Protein AF-A0A5M3YZW6-F1 (afdb_monomer)

Secondary structure (DSSP, 8-state):
--------------------PPPPPPHHHHHHHHHHHHHHHHHGGG-HHHHHHHHHHHEEEEEEEE-HHHHHHHHTT---S---SBSSHHHHHHHHTTSPP---EEEEEEE-SSEEEEEEEE--SSS-EEEEEEEEEEEPPTT-SSSEEEEEEEEEE-HHHHHHHTTS---TT--STT--

Structure (mmCIF, N/CA/C/O backbone):
data_AF-A0A5M3YZW6-F1
#
_entry.id   AF-A0A5M3YZW6-F1
#
loop_
_atom_site.group_PDB
_atom_site.id
_atom_site.type_symbol
_atom_site.label_atom_id
_atom_site.label_alt_id
_atom_site.label_comp_id
_atom_site.label_asym_id
_atom_site.label_entity_id
_atom_site.label_seq_id
_atom_site.pdbx_PDB_ins_code
_atom_site.Cartn_x
_atom_site.Cartn_y
_atom_site.Cartn_z
_atom_site.occupancy
_atom_site.B_iso_or_equiv
_atom_site.auth_seq_id
_atom_site.auth_comp_id
_atom_site.auth_asym_id
_atom_site.auth_atom_id
_atom_site.pdbx_PDB_model_num
ATOM 1 N N . MET A 1 1 ? -21.087 -4.045 79.710 1.00 38.50 1 MET A N 1
ATOM 2 C CA . MET A 1 1 ? -21.358 -5.186 78.803 1.00 38.50 1 MET A CA 1
ATOM 3 C C . MET A 1 1 ? -22.748 -4.923 78.233 1.00 38.50 1 MET A C 1
ATOM 5 O O . MET A 1 1 ? -23.651 -4.814 79.039 1.00 38.50 1 MET A O 1
ATOM 9 N N . HIS A 1 2 ? -23.022 -4.625 76.965 1.00 35.19 2 HIS A N 1
ATOM 10 C CA . HIS A 1 2 ? -22.389 -4.923 75.683 1.00 35.19 2 HIS A CA 1
ATOM 11 C C . HIS A 1 2 ? -22.663 -3.772 74.690 1.00 35.19 2 HIS A C 1
ATOM 13 O O . HIS A 1 2 ? -23.746 -3.194 74.711 1.00 35.19 2 HIS A O 1
ATOM 19 N N . PHE A 1 3 ? -21.697 -3.467 73.819 1.00 36.50 3 PHE A N 1
ATOM 20 C CA . PHE A 1 3 ? -21.902 -2.675 72.602 1.00 36.50 3 PHE A CA 1
ATOM 21 C C . PHE A 1 3 ? -22.370 -3.622 71.485 1.00 36.50 3 PHE A C 1
ATOM 23 O O . PHE A 1 3 ? -21.682 -4.605 71.211 1.00 36.50 3 PHE A O 1
ATOM 30 N N . SER A 1 4 ? -23.510 -3.341 70.846 1.00 42.09 4 SER A N 1
ATOM 31 C CA . SER A 1 4 ? -23.943 -4.039 69.626 1.00 42.09 4 SER A CA 1
ATOM 32 C C . SER A 1 4 ? -23.438 -3.287 68.397 1.00 42.09 4 SER A C 1
ATOM 34 O O . SER A 1 4 ? -23.884 -2.178 68.110 1.00 42.09 4 SER A O 1
ATOM 36 N N . SER A 1 5 ? -22.493 -3.906 67.690 1.00 45.88 5 SER A N 1
ATOM 37 C CA . SER A 1 5 ? -21.944 -3.441 66.416 1.00 45.88 5 SER A CA 1
ATOM 38 C C . SER A 1 5 ? -22.965 -3.549 65.283 1.00 45.88 5 SER A C 1
ATOM 40 O O . SER A 1 5 ? -23.474 -4.630 64.995 1.00 45.88 5 SER A O 1
ATOM 42 N N . LEU A 1 6 ? -23.198 -2.433 64.592 1.00 44.62 6 LEU A N 1
ATOM 43 C CA . LEU A 1 6 ? -23.777 -2.391 63.250 1.00 44.62 6 LEU A CA 1
ATOM 44 C C . LEU A 1 6 ? -22.678 -2.741 62.237 1.00 44.62 6 LEU A C 1
ATOM 46 O O . LEU A 1 6 ? -21.675 -2.036 62.146 1.00 44.62 6 LEU A O 1
ATOM 50 N N . ILE A 1 7 ? -22.855 -3.827 61.483 1.00 46.06 7 ILE A N 1
ATOM 51 C CA . ILE A 1 7 ? -22.014 -4.150 60.325 1.00 46.06 7 ILE A CA 1
ATOM 52 C C . ILE A 1 7 ? -22.692 -3.557 59.089 1.00 46.06 7 ILE A C 1
ATOM 54 O O . ILE A 1 7 ? -23.677 -4.097 58.590 1.00 46.06 7 ILE A O 1
ATOM 58 N N . THR A 1 8 ? -22.159 -2.443 58.594 1.00 50.38 8 THR A N 1
ATOM 59 C CA . THR A 1 8 ? -22.517 -1.888 57.285 1.00 50.38 8 THR A CA 1
ATOM 60 C C . THR A 1 8 ? -21.658 -2.575 56.228 1.00 50.38 8 THR A C 1
ATOM 62 O O . THR A 1 8 ? -20.458 -2.323 56.137 1.00 50.38 8 THR A O 1
ATOM 65 N N . VAL A 1 9 ? -22.254 -3.460 55.429 1.00 48.03 9 VAL A N 1
ATOM 66 C CA . VAL A 1 9 ? -21.592 -4.030 54.249 1.00 48.03 9 VAL A CA 1
ATOM 67 C C . VAL A 1 9 ? -21.660 -2.994 53.129 1.00 48.03 9 VAL A C 1
ATOM 69 O O . VAL A 1 9 ? -22.700 -2.806 52.503 1.00 48.03 9 VAL A O 1
ATOM 72 N N . LEU A 1 10 ? -20.551 -2.293 52.897 1.00 47.47 10 LEU A N 1
ATOM 73 C CA . LEU A 1 10 ? -20.379 -1.425 51.738 1.00 47.47 10 LEU A CA 1
ATOM 74 C C . LEU A 1 10 ? -19.974 -2.304 50.543 1.00 47.47 10 LEU A C 1
ATOM 76 O O . LEU A 1 10 ? -18.826 -2.733 50.438 1.00 47.47 10 LEU A O 1
ATOM 80 N N . ALA A 1 11 ? -20.924 -2.614 49.662 1.00 55.75 11 ALA A N 1
ATOM 81 C CA . ALA A 1 11 ? -20.627 -3.279 48.398 1.00 55.75 11 ALA A CA 1
ATOM 82 C C . ALA A 1 11 ? -19.910 -2.286 47.467 1.00 55.75 11 ALA A C 1
ATOM 84 O O . ALA A 1 11 ? -20.523 -1.369 46.923 1.00 55.75 11 ALA A O 1
ATOM 85 N N . LEU A 1 12 ? -18.597 -2.455 47.304 1.00 54.88 12 LEU A N 1
ATOM 86 C CA . LEU A 1 12 ? -17.816 -1.755 46.288 1.00 54.88 12 LEU A CA 1
ATOM 87 C C . LEU A 1 12 ? -18.231 -2.282 44.908 1.00 54.88 12 LEU A C 1
ATOM 89 O O . LEU A 1 12 ? -17.819 -3.365 44.498 1.00 54.88 12 LEU A O 1
ATOM 93 N N . ALA A 1 13 ? -19.053 -1.516 44.191 1.00 58.56 13 ALA A N 1
ATOM 94 C CA . ALA A 1 13 ? -19.238 -1.701 42.760 1.00 58.56 13 ALA A CA 1
ATOM 95 C C . ALA A 1 13 ? -17.924 -1.320 42.064 1.00 58.56 13 ALA A C 1
ATOM 97 O O . ALA A 1 13 ? -17.624 -0.141 41.876 1.00 58.56 13 ALA A O 1
ATOM 98 N N . LEU A 1 14 ? -17.106 -2.318 41.732 1.00 55.19 14 LEU A N 1
ATOM 99 C CA . LEU A 1 14 ? -15.952 -2.110 40.867 1.00 55.19 14 LEU A CA 1
ATOM 100 C C . LEU A 1 14 ? -16.476 -1.779 39.464 1.00 55.19 14 LEU A C 1
ATOM 102 O O . LEU A 1 14 ? -17.251 -2.571 38.919 1.00 55.19 14 LEU A O 1
ATOM 106 N N . PRO A 1 15 ? -16.083 -0.647 38.858 1.00 54.31 15 PRO A N 1
ATOM 107 C CA . PRO A 1 15 ? -16.398 -0.400 37.468 1.00 54.31 15 PRO A CA 1
ATOM 108 C C . PRO A 1 15 ? -15.589 -1.410 36.654 1.00 54.31 15 PRO A C 1
ATOM 110 O O . PRO A 1 15 ? -14.369 -1.312 36.535 1.00 54.31 15 PRO A O 1
ATOM 113 N N . THR A 1 16 ? -16.262 -2.425 36.122 1.00 51.56 16 THR A N 1
ATOM 114 C CA . THR A 1 16 ? -15.685 -3.309 35.118 1.00 51.56 16 THR A CA 1
ATOM 115 C C . THR A 1 16 ? -15.515 -2.484 33.851 1.00 51.56 16 THR A C 1
ATOM 117 O O . THR A 1 16 ? -16.389 -2.413 32.994 1.00 51.56 16 THR A O 1
ATOM 120 N N . TRP A 1 17 ? -14.362 -1.827 33.733 1.00 51.84 17 TRP A N 1
ATOM 121 C CA . TRP A 1 17 ? -13.844 -1.354 32.457 1.00 51.84 17 TRP A CA 1
ATOM 122 C C . TRP A 1 17 ? -13.444 -2.605 31.680 1.00 51.84 17 TRP A C 1
ATOM 124 O O . TRP A 1 17 ? -12.270 -2.939 31.548 1.00 51.84 17 TRP A O 1
ATOM 134 N N . ALA A 1 18 ? -14.441 -3.361 31.223 1.00 51.28 18 ALA A N 1
ATOM 135 C CA . ALA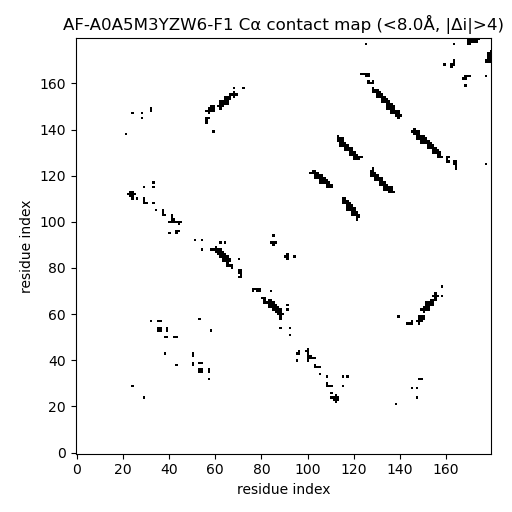 A 1 18 ? -14.241 -4.276 30.127 1.00 51.28 18 ALA A CA 1
ATOM 136 C C . ALA A 1 18 ? -13.869 -3.376 28.950 1.00 51.28 18 ALA A C 1
ATOM 138 O O . ALA A 1 18 ? -14.740 -2.765 28.336 1.00 51.28 18 ALA A O 1
ATOM 139 N N . ALA A 1 19 ? -12.566 -3.209 28.709 1.00 52.34 19 ALA A N 1
ATOM 140 C CA . ALA A 1 19 ? -12.070 -2.659 27.464 1.00 52.34 19 ALA A CA 1
ATOM 141 C C . ALA A 1 19 ? -12.705 -3.512 26.368 1.00 52.34 19 ALA A C 1
ATOM 143 O O . ALA A 1 19 ? -12.340 -4.674 26.179 1.00 52.34 19 ALA A O 1
ATOM 144 N N . GLN A 1 20 ? -13.762 -2.985 25.757 1.00 52.97 20 GLN A N 1
ATOM 145 C CA . GLN A 1 20 ? -14.533 -3.697 24.763 1.00 52.97 20 GLN A CA 1
ATOM 146 C C . GLN A 1 20 ? -13.597 -3.820 23.570 1.00 52.97 20 GLN A C 1
ATOM 148 O O . GLN A 1 20 ? -13.379 -2.851 22.846 1.00 52.97 20 GLN A O 1
ATOM 153 N N . LYS A 1 21 ? -12.937 -4.980 23.456 1.00 57.94 21 LYS A N 1
ATOM 154 C CA . LYS A 1 21 ? -12.056 -5.283 22.332 1.00 57.94 21 LYS A CA 1
ATOM 155 C C . LYS A 1 21 ? -12.872 -4.976 21.083 1.00 57.94 21 LYS A C 1
ATOM 157 O O . LYS A 1 21 ? -14.005 -5.457 20.980 1.00 57.94 21 LYS A O 1
ATOM 162 N N . ALA A 1 22 ? -12.359 -4.099 20.223 1.00 68.00 22 ALA A N 1
ATOM 163 C CA . ALA A 1 22 ? -13.105 -3.697 19.044 1.00 68.00 22 ALA A CA 1
ATOM 164 C C . ALA A 1 22 ? -13.556 -4.953 18.282 1.00 68.00 22 ALA A C 1
ATOM 166 O O . ALA A 1 22 ? -12.811 -5.943 18.251 1.00 68.00 22 ALA A O 1
ATOM 167 N N . PRO A 1 23 ? -14.787 -4.960 17.745 1.00 82.38 23 PRO A N 1
ATOM 168 C CA . PRO A 1 23 ? -15.262 -6.091 16.964 1.00 82.38 23 PRO A CA 1
ATOM 169 C C . PRO A 1 23 ? -14.307 -6.323 15.792 1.00 82.38 23 PRO A C 1
ATOM 171 O O . PRO A 1 23 ? -13.822 -5.359 15.221 1.00 82.38 23 PRO A O 1
ATOM 174 N N . CYS A 1 24 ? -14.046 -7.584 15.450 1.00 92.00 24 CYS A N 1
ATOM 175 C CA . CYS A 1 24 ? -13.199 -7.949 14.314 1.00 92.00 24 CYS A CA 1
ATOM 176 C C . CYS A 1 24 ? -13.666 -7.283 13.009 1.00 92.00 24 CYS A C 1
ATOM 178 O O . CYS A 1 24 ? -14.865 -7.037 12.830 1.00 92.00 24 CYS A O 1
ATOM 180 N N . LEU A 1 25 ? -12.731 -7.068 12.080 1.00 95.50 25 LEU A N 1
ATOM 181 C CA . LEU A 1 25 ? -13.034 -6.721 10.694 1.00 95.50 25 LEU A CA 1
ATOM 182 C C . LEU A 1 25 ? -14.093 -7.667 10.110 1.00 95.50 25 LEU A C 1
ATOM 184 O O . LEU A 1 25 ? -14.019 -8.889 10.245 1.00 95.50 25 LEU A O 1
ATOM 188 N N . THR A 1 26 ? -15.074 -7.076 9.437 1.00 95.44 26 THR A N 1
ATOM 189 C CA . THR A 1 26 ? -16.053 -7.794 8.609 1.00 95.44 26 THR A CA 1
ATOM 190 C C . THR A 1 26 ? -15.635 -7.735 7.148 1.00 95.44 26 THR A C 1
ATOM 192 O O . THR A 1 26 ? -15.032 -6.738 6.759 1.00 95.44 26 THR A O 1
ATOM 195 N N . ASP A 1 27 ? -16.072 -8.681 6.320 1.00 96.88 27 ASP A N 1
ATOM 196 C CA . ASP A 1 27 ? -15.783 -8.725 4.878 1.00 96.88 27 ASP A CA 1
ATOM 197 C C . ASP A 1 27 ? -16.036 -7.378 4.180 1.00 96.88 27 ASP A C 1
ATOM 199 O O . ASP A 1 27 ? -15.196 -6.887 3.433 1.00 96.88 27 ASP A O 1
ATOM 203 N N . ALA A 1 28 ? -17.163 -6.725 4.489 1.00 96.44 28 ALA A N 1
ATOM 204 C CA . ALA A 1 28 ? -17.514 -5.423 3.920 1.00 96.44 28 ALA A CA 1
ATOM 205 C C . ALA A 1 28 ? -16.540 -4.302 4.327 1.00 96.44 28 ALA A C 1
ATOM 207 O O . ALA A 1 28 ? -16.232 -3.424 3.530 1.00 96.44 28 ALA A O 1
ATOM 208 N N . GLU A 1 29 ? -16.040 -4.341 5.562 1.00 95.88 29 GLU A N 1
ATOM 209 C CA . GLU A 1 29 ? -15.092 -3.347 6.072 1.00 95.88 29 GLU A CA 1
ATOM 210 C C . GLU A 1 29 ? -13.686 -3.602 5.521 1.00 95.88 29 GLU A C 1
ATOM 212 O O . GLU A 1 29 ? -13.006 -2.660 5.123 1.00 95.88 29 GLU A O 1
ATOM 217 N N . ALA A 1 30 ? -13.281 -4.872 5.424 1.00 97.75 30 ALA A N 1
ATOM 218 C CA . ALA A 1 30 ? -12.030 -5.262 4.787 1.00 97.75 30 ALA A CA 1
ATOM 219 C C . ALA A 1 30 ? -12.006 -4.869 3.302 1.00 97.75 30 ALA A C 1
ATOM 221 O O . ALA A 1 30 ? -11.016 -4.311 2.824 1.00 97.75 30 ALA A O 1
ATOM 222 N N . GLN A 1 31 ? -13.111 -5.095 2.584 1.00 98.00 31 GLN A N 1
ATOM 223 C CA . GLN A 1 31 ? -13.248 -4.670 1.195 1.00 98.00 31 GLN A CA 1
ATOM 224 C C . GLN A 1 31 ? -13.200 -3.145 1.081 1.00 98.00 31 GLN A C 1
ATOM 226 O O . GLN A 1 31 ? -12.433 -2.626 0.280 1.00 98.00 31 GLN A O 1
ATOM 231 N N . GLN A 1 32 ? -13.938 -2.416 1.924 1.00 97.56 32 GLN A N 1
ATOM 232 C CA . GLN A 1 32 ? -13.957 -0.954 1.877 1.00 97.56 32 GLN A CA 1
ATOM 233 C C . GLN A 1 32 ? -12.583 -0.334 2.168 1.00 97.56 32 GLN A C 1
ATOM 235 O O . GLN A 1 32 ? -12.170 0.589 1.470 1.00 97.56 32 GLN A O 1
ATOM 240 N N . LEU A 1 33 ? -11.848 -0.845 3.161 1.00 97.81 33 LEU A N 1
ATOM 241 C CA . LEU A 1 33 ? -10.479 -0.398 3.435 1.00 97.81 33 LEU A CA 1
ATOM 242 C C . LEU A 1 33 ? -9.537 -0.705 2.265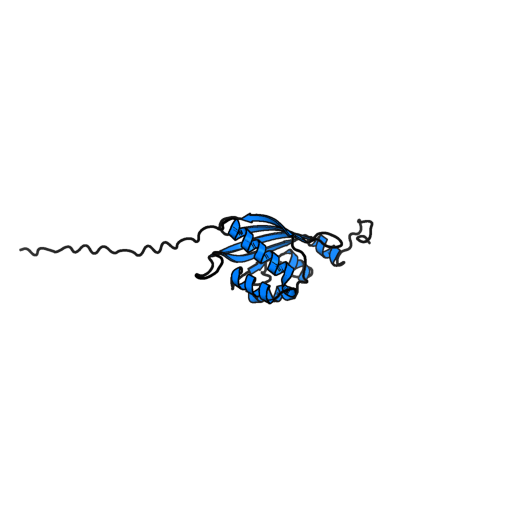 1.00 97.81 33 LEU A C 1
ATOM 244 O O . LEU A 1 33 ? -8.705 0.134 1.920 1.00 97.81 33 LEU A O 1
ATOM 248 N N . THR A 1 34 ? -9.700 -1.866 1.625 1.00 98.25 34 THR A N 1
ATOM 249 C CA . THR A 1 34 ? -8.926 -2.242 0.434 1.00 98.25 34 THR A CA 1
ATOM 250 C C . THR A 1 34 ? -9.222 -1.316 -0.742 1.00 98.25 34 THR A C 1
ATOM 252 O O . THR A 1 34 ? -8.291 -0.820 -1.369 1.00 98.25 34 THR A O 1
ATOM 255 N N . ASP A 1 35 ? -10.494 -1.034 -1.021 1.00 97.31 35 ASP A N 1
ATOM 256 C CA . ASP A 1 35 ? -10.914 -0.162 -2.122 1.00 97.31 35 ASP A CA 1
ATOM 257 C C . ASP A 1 35 ? -10.437 1.275 -1.903 1.00 97.31 35 ASP A C 1
ATOM 259 O O . ASP A 1 35 ? -9.919 1.909 -2.824 1.00 97.31 35 ASP A O 1
ATOM 263 N N . ASN A 1 36 ? -10.556 1.776 -0.670 1.00 96.88 36 ASN A N 1
ATOM 264 C CA . ASN A 1 36 ? -10.047 3.090 -0.297 1.00 96.88 36 ASN A CA 1
ATOM 265 C C . ASN A 1 36 ? -8.530 3.165 -0.507 1.00 96.88 36 ASN A C 1
ATOM 267 O O . ASN A 1 36 ? -8.047 4.113 -1.124 1.00 96.88 36 ASN A O 1
ATOM 271 N N . PHE A 1 37 ? -7.786 2.159 -0.034 1.00 96.38 37 PHE A N 1
ATOM 272 C CA . PHE A 1 37 ? -6.337 2.079 -0.213 1.00 96.38 37 PHE A CA 1
ATOM 273 C C . PHE A 1 37 ? -5.940 2.018 -1.692 1.00 96.38 37 PHE A C 1
ATOM 275 O O . PHE A 1 37 ? -5.150 2.840 -2.154 1.00 96.38 37 PHE A O 1
ATOM 282 N N . ALA A 1 38 ? -6.532 1.096 -2.451 1.00 94.94 38 ALA A N 1
ATOM 283 C CA . ALA A 1 38 ? -6.299 0.935 -3.881 1.00 94.94 38 ALA A CA 1
ATOM 284 C C . ALA A 1 38 ? -6.548 2.241 -4.641 1.00 94.94 38 ALA A C 1
ATOM 286 O O . ALA A 1 38 ? -5.718 2.661 -5.447 1.00 94.94 38 ALA A O 1
ATOM 287 N N . TRP A 1 39 ? -7.667 2.911 -4.352 1.00 94.25 39 TRP A N 1
ATOM 288 C CA . TRP A 1 39 ? -8.020 4.165 -5.000 1.00 94.25 39 TRP A CA 1
ATOM 289 C C . TRP A 1 39 ? -7.018 5.277 -4.664 1.00 94.25 39 TRP A C 1
ATOM 291 O O . TRP A 1 39 ? -6.586 5.982 -5.576 1.00 94.25 39 TRP A O 1
ATOM 301 N N . MET A 1 40 ? -6.614 5.413 -3.392 1.00 92.81 40 MET A N 1
ATOM 302 C CA . MET A 1 40 ? -5.636 6.425 -2.969 1.00 92.81 40 MET A CA 1
ATOM 303 C C . MET A 1 40 ? -4.317 6.283 -3.725 1.00 92.81 40 MET A C 1
ATOM 305 O O . MET A 1 40 ? -3.863 7.251 -4.325 1.00 92.81 40 MET A O 1
ATOM 309 N N . ILE A 1 41 ? -3.730 5.086 -3.740 1.00 89.69 41 ILE A N 1
ATOM 310 C CA . ILE A 1 41 ? -2.422 4.858 -4.368 1.00 89.69 41 ILE A CA 1
ATOM 311 C C . ILE A 1 41 ? -2.505 5.019 -5.897 1.00 89.69 41 ILE A C 1
ATOM 313 O O . ILE A 1 41 ? -1.655 5.658 -6.512 1.00 89.69 41 ILE A O 1
ATOM 317 N N . ALA A 1 42 ? -3.551 4.478 -6.527 1.00 90.31 42 ALA A N 1
ATOM 318 C CA . ALA A 1 42 ? -3.705 4.483 -7.983 1.00 90.31 42 ALA A CA 1
ATOM 319 C C . ALA A 1 42 ? -4.029 5.873 -8.561 1.00 90.31 42 ALA A C 1
ATOM 321 O O . ALA A 1 42 ? -3.625 6.212 -9.676 1.00 90.31 42 ALA A O 1
ATOM 322 N N . SER A 1 43 ? -4.798 6.675 -7.817 1.00 89.56 43 SER A N 1
ATOM 323 C CA . SER A 1 43 ? -5.430 7.901 -8.323 1.00 89.56 43 SER A CA 1
ATOM 324 C C . SER A 1 43 ? -4.985 9.176 -7.610 1.00 89.56 43 SER A C 1
ATOM 326 O O . SER A 1 43 ? -5.583 10.225 -7.863 1.00 89.56 43 SER A O 1
ATOM 328 N N . TRP A 1 44 ? -3.933 9.126 -6.783 1.00 88.31 44 TRP A N 1
ATOM 329 C CA . TRP A 1 44 ? -3.529 10.245 -5.924 1.00 88.31 44 TRP A CA 1
ATOM 330 C C . TRP A 1 44 ? -3.490 11.591 -6.658 1.00 88.31 44 TRP A C 1
ATOM 332 O O . TRP A 1 44 ? -4.213 12.535 -6.335 1.00 88.31 44 TRP A O 1
ATOM 342 N N . LYS A 1 45 ? -2.699 11.660 -7.736 1.00 88.06 45 LYS A N 1
ATOM 343 C CA . LYS A 1 45 ? -2.525 12.883 -8.539 1.00 88.06 45 LYS A CA 1
ATOM 344 C C . LYS A 1 45 ? -3.718 13.219 -9.433 1.00 88.06 45 LYS A C 1
ATOM 346 O O . LYS A 1 45 ? -3.782 14.332 -9.945 1.00 88.06 45 LYS A O 1
ATOM 351 N N . LEU A 1 46 ? -4.640 12.281 -9.654 1.00 90.75 46 LEU A N 1
ATOM 352 C CA . LEU A 1 46 ? -5.838 12.521 -10.463 1.00 90.75 46 LEU A CA 1
ATOM 353 C C . LEU A 1 46 ? -6.901 13.282 -9.668 1.00 90.75 46 LEU A C 1
ATOM 355 O O . LEU A 1 46 ? -7.638 14.079 -10.246 1.00 90.75 46 LEU A O 1
ATOM 359 N N . ASN A 1 47 ? -6.988 13.048 -8.356 1.00 93.44 47 ASN A N 1
ATOM 360 C CA . ASN A 1 47 ? -7.895 13.771 -7.472 1.00 93.44 47 ASN A CA 1
ATOM 361 C C . ASN A 1 47 ? -7.355 13.770 -6.030 1.00 93.44 47 ASN A C 1
ATOM 363 O O . ASN A 1 47 ? -7.671 12.897 -5.217 1.00 93.44 47 ASN A O 1
ATOM 367 N N . ILE A 1 48 ? -6.545 14.787 -5.729 1.00 91.94 48 ILE A N 1
ATOM 368 C CA . ILE A 1 48 ? -5.873 14.950 -4.432 1.00 91.94 48 ILE A CA 1
ATOM 369 C C . ILE A 1 48 ? -6.897 15.089 -3.303 1.00 91.94 48 ILE A C 1
ATOM 371 O O . ILE A 1 48 ? -6.788 14.391 -2.306 1.00 91.94 48 ILE A O 1
ATOM 375 N N . THR A 1 49 ? -7.944 15.901 -3.479 1.00 94.50 49 THR A N 1
ATOM 376 C CA . THR A 1 49 ? -8.954 16.136 -2.433 1.00 94.50 49 THR A CA 1
ATOM 377 C C . THR A 1 49 ? -9.635 14.847 -1.978 1.00 94.50 49 THR A C 1
ATOM 379 O O . THR A 1 49 ? -9.753 14.602 -0.780 1.00 94.50 49 THR A O 1
ATOM 382 N N . LYS A 1 50 ? -10.051 13.987 -2.916 1.00 94.69 50 LYS A N 1
ATOM 383 C CA . LYS A 1 50 ? -10.639 12.690 -2.559 1.00 94.69 50 LYS A CA 1
ATOM 384 C C . LYS A 1 50 ? -9.598 11.746 -1.945 1.00 94.69 50 LYS A C 1
ATOM 386 O O . LYS A 1 50 ? -9.941 10.959 -1.069 1.00 94.69 50 LYS A O 1
ATOM 391 N N . SER A 1 51 ? -8.337 11.829 -2.366 1.00 93.88 51 SER A N 1
ATOM 392 C CA . SER A 1 51 ? -7.254 11.020 -1.787 1.00 93.88 51 SER A CA 1
ATOM 393 C C . SER A 1 51 ? -7.006 11.392 -0.332 1.00 93.88 51 SER A C 1
ATOM 395 O O . SER A 1 51 ? -6.973 10.515 0.523 1.00 93.88 51 SER A O 1
ATOM 397 N N . GLU A 1 52 ? -6.935 12.688 -0.034 1.00 93.56 52 GLU A N 1
ATOM 398 C CA . GLU A 1 52 ? -6.810 13.208 1.327 1.00 93.56 52 GLU A CA 1
ATOM 399 C C . GLU A 1 52 ? -8.015 12.835 2.197 1.00 93.56 52 GLU A C 1
ATOM 401 O O . GLU A 1 52 ? -7.843 12.453 3.355 1.00 93.56 52 GLU A O 1
ATOM 406 N N . GLU A 1 53 ? -9.234 12.890 1.652 1.00 94.69 53 GLU A N 1
ATOM 407 C CA . GLU A 1 53 ? -10.437 12.443 2.359 1.00 94.69 53 GLU A CA 1
ATOM 408 C C . GLU A 1 53 ? -10.331 10.959 2.747 1.00 94.69 53 GLU A C 1
ATOM 410 O O . GLU A 1 53 ? -10.482 10.606 3.921 1.00 94.69 53 GLU A O 1
ATOM 415 N N . LEU A 1 54 ? -10.023 10.087 1.784 1.00 95.94 54 LEU A N 1
ATOM 416 C CA . LEU A 1 54 ? -9.890 8.650 2.026 1.00 95.94 54 LEU A CA 1
ATOM 417 C C . LEU A 1 54 ? -8.730 8.330 2.970 1.00 95.94 54 LEU A C 1
ATOM 419 O O . LEU A 1 54 ? -8.868 7.442 3.814 1.00 95.94 54 LEU A O 1
ATOM 423 N N . LEU A 1 55 ? -7.636 9.087 2.891 1.00 95.12 55 LEU A N 1
ATOM 424 C CA . LEU A 1 55 ? -6.485 8.965 3.776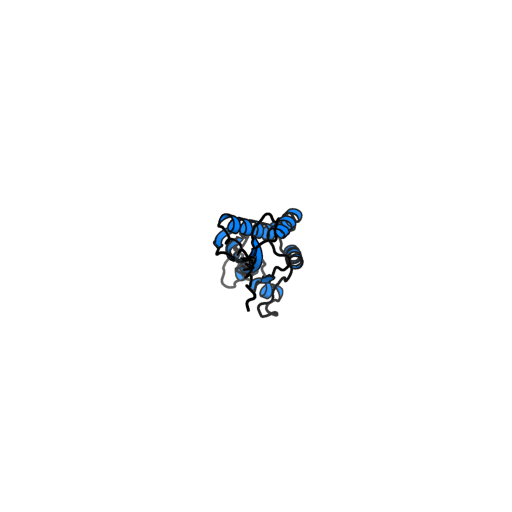 1.00 95.12 55 LEU A CA 1
ATOM 425 C C . LEU A 1 55 ? -6.886 9.287 5.212 1.00 95.12 55 LEU A C 1
ATOM 427 O O . LEU A 1 55 ? -6.607 8.526 6.139 1.00 95.12 55 LEU A O 1
ATOM 431 N N . GLN A 1 56 ? -7.604 10.392 5.406 1.00 94.44 56 GLN A N 1
ATOM 432 C CA . GLN A 1 56 ? -8.099 10.769 6.719 1.00 94.44 56 GLN A CA 1
ATOM 433 C C . GLN A 1 56 ? -9.083 9.743 7.271 1.00 94.44 56 GLN A C 1
ATOM 435 O O . GLN A 1 56 ? -9.089 9.544 8.484 1.00 94.44 56 GLN A O 1
ATOM 440 N N . GLN A 1 57 ? -9.908 9.114 6.436 1.00 95.44 57 GLN A N 1
ATOM 441 C CA . GLN A 1 57 ? -10.893 8.120 6.865 1.00 95.44 57 GLN A CA 1
ATOM 442 C C . GLN A 1 57 ? -10.275 6.753 7.167 1.00 95.44 57 GLN A C 1
ATOM 444 O O . GLN A 1 57 ? -10.722 6.093 8.102 1.00 95.44 57 GLN A O 1
ATOM 449 N N . SER A 1 58 ? -9.263 6.350 6.399 1.00 97.00 58 SER A N 1
ATOM 450 C CA . SER A 1 58 ? -8.805 4.958 6.330 1.00 97.00 58 SER A CA 1
ATOM 451 C C . SER A 1 58 ? -7.440 4.729 6.961 1.00 97.00 58 SER A C 1
ATOM 453 O O . SER A 1 58 ? -7.110 3.583 7.231 1.00 97.00 58 SER A O 1
ATOM 455 N N . VAL A 1 59 ? -6.644 5.776 7.205 1.00 96.56 59 VAL A N 1
ATOM 456 C CA . VAL A 1 59 ? -5.248 5.649 7.648 1.00 96.56 59 VAL A CA 1
ATOM 457 C C . VAL A 1 59 ? -5.021 6.352 8.989 1.00 96.56 59 VAL A C 1
ATOM 459 O O . VAL A 1 59 ? -5.447 7.495 9.219 1.00 96.56 59 VAL A O 1
ATOM 462 N N . SER A 1 60 ? -4.350 5.640 9.895 1.00 95.56 60 SER A N 1
ATOM 463 C CA . SER A 1 60 ? -3.914 6.123 11.205 1.00 95.56 60 SER A CA 1
ATOM 464 C C . SER A 1 60 ? -2.937 7.295 11.048 1.00 95.56 60 SER A C 1
ATOM 466 O O . SER A 1 60 ? -2.098 7.262 10.152 1.00 95.56 60 SER A O 1
ATOM 468 N N . PRO A 1 61 ? -2.986 8.330 11.909 1.00 94.06 61 PRO A N 1
ATOM 469 C CA . PRO A 1 61 ? -2.002 9.415 11.886 1.00 94.06 61 PRO A CA 1
ATOM 470 C C . PRO A 1 61 ? -0.543 8.943 12.014 1.00 94.06 61 PRO A C 1
ATOM 472 O O . PRO A 1 61 ? 0.354 9.598 11.490 1.00 94.06 61 PRO A O 1
ATOM 475 N N . THR A 1 62 ? -0.316 7.812 12.686 1.00 94.06 62 THR A N 1
ATOM 476 C CA . THR A 1 62 ? 1.007 7.228 12.961 1.00 94.06 62 THR A CA 1
ATOM 477 C C . THR A 1 62 ? 1.270 5.988 12.110 1.00 94.06 62 THR A C 1
ATOM 479 O O . THR A 1 62 ? 1.816 5.015 12.618 1.00 94.06 62 THR A O 1
ATOM 482 N N . VAL A 1 63 ? 0.779 5.955 10.868 1.00 95.62 63 VAL A N 1
ATOM 483 C CA . VAL A 1 63 ? 0.970 4.807 9.971 1.00 95.62 63 VAL A CA 1
ATOM 484 C C . VAL A 1 63 ? 2.453 4.551 9.693 1.00 95.62 63 VAL A C 1
ATOM 486 O O . VAL A 1 63 ? 3.233 5.495 9.594 1.00 95.62 63 VAL A O 1
ATOM 489 N N . HIS A 1 64 ? 2.813 3.279 9.536 1.00 94.38 64 HIS A N 1
ATOM 490 C CA . HIS A 1 64 ? 4.118 2.869 9.030 1.00 94.38 64 HIS A CA 1
ATOM 491 C C . HIS A 1 64 ? 3.965 2.129 7.700 1.00 94.38 64 HIS A C 1
ATOM 493 O O . HIS A 1 64 ? 3.235 1.137 7.649 1.00 94.38 64 HIS A O 1
ATOM 499 N N . ASP A 1 65 ? 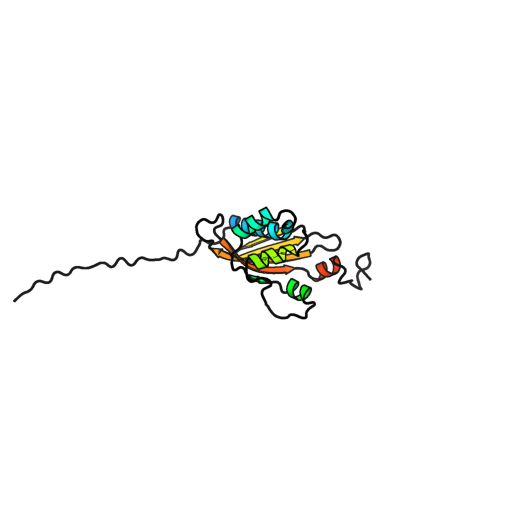4.645 2.585 6.648 1.00 93.75 65 ASP A N 1
ATOM 500 C CA . ASP A 1 65 ? 4.709 1.877 5.361 1.00 93.75 65 ASP A CA 1
ATOM 501 C C . ASP A 1 65 ? 6.054 1.171 5.193 1.00 93.75 65 ASP A C 1
ATOM 503 O O . ASP A 1 65 ? 7.108 1.732 5.489 1.00 93.75 65 ASP A O 1
ATOM 507 N N . TYR A 1 66 ? 6.025 -0.071 4.724 1.00 92.81 66 TYR A N 1
ATOM 508 C CA . TYR A 1 66 ? 7.186 -0.913 4.498 1.00 92.81 66 TYR A CA 1
ATOM 509 C C . TYR A 1 66 ? 7.134 -1.522 3.100 1.00 92.81 66 TYR A C 1
ATOM 511 O O . TYR A 1 66 ? 6.185 -2.217 2.736 1.00 92.81 66 TYR A O 1
ATOM 519 N N . SER A 1 67 ? 8.227 -1.371 2.357 1.00 91.62 67 SER A N 1
ATOM 520 C CA . SER A 1 67 ? 8.452 -2.122 1.125 1.00 91.62 67 SER A CA 1
ATOM 521 C C . SER A 1 67 ? 9.938 -2.348 0.898 1.00 91.62 67 SER A C 1
ATOM 523 O O . SER A 1 67 ? 10.689 -1.410 0.623 1.00 91.62 67 SER A O 1
ATOM 525 N N . ALA A 1 68 ? 10.383 -3.602 0.965 1.00 87.69 68 ALA A N 1
ATOM 526 C CA . ALA A 1 68 ? 11.744 -3.940 0.572 1.00 87.69 68 ALA A CA 1
ATOM 527 C C . ALA A 1 68 ? 11.947 -3.686 -0.927 1.00 87.69 68 ALA A C 1
ATOM 529 O O . ALA A 1 68 ? 13.028 -3.258 -1.335 1.00 87.69 68 ALA A O 1
ATOM 530 N N . SER A 1 69 ? 10.913 -3.913 -1.741 1.00 88.19 69 SER A N 1
ATOM 531 C CA . SER A 1 69 ? 10.918 -3.600 -3.170 1.00 88.19 69 SER A CA 1
ATOM 532 C C . SER A 1 69 ? 11.216 -2.124 -3.440 1.00 88.19 69 SER A C 1
ATOM 534 O O . SER A 1 69 ? 12.176 -1.823 -4.151 1.00 88.19 69 SER A O 1
ATOM 536 N N . VAL A 1 70 ? 10.453 -1.199 -2.848 1.00 87.75 70 VAL A N 1
ATOM 537 C CA . VAL A 1 70 ? 10.658 0.247 -3.051 1.00 87.75 70 VAL A CA 1
ATOM 538 C C . VAL A 1 70 ? 11.998 0.695 -2.477 1.00 87.75 70 VAL A C 1
ATOM 540 O O . VAL A 1 70 ? 12.775 1.316 -3.197 1.00 87.75 70 VAL A O 1
ATOM 543 N N . VAL A 1 71 ? 12.338 0.299 -1.244 1.00 86.88 71 VAL A N 1
ATOM 544 C CA . VAL A 1 71 ? 13.620 0.673 -0.616 1.00 86.88 71 VAL A CA 1
ATOM 545 C C . VAL A 1 71 ? 14.813 0.259 -1.482 1.00 86.88 71 VAL A C 1
ATOM 547 O O . VAL A 1 71 ? 15.764 1.030 -1.649 1.00 86.88 71 VAL A O 1
ATOM 550 N N . ASN A 1 72 ? 14.789 -0.947 -2.056 1.00 84.81 72 ASN A N 1
ATOM 551 C CA . ASN A 1 72 ? 15.862 -1.401 -2.940 1.00 84.81 72 ASN A CA 1
ATOM 552 C C . ASN A 1 72 ? 15.902 -0.614 -4.255 1.00 84.81 72 ASN A C 1
ATOM 554 O O . ASN A 1 72 ? 16.995 -0.309 -4.732 1.00 84.81 72 ASN A O 1
ATOM 558 N N . LEU A 1 73 ? 14.744 -0.272 -4.829 1.00 86.00 73 LEU A N 1
ATOM 559 C CA . LEU A 1 73 ? 14.663 0.510 -6.064 1.00 86.00 73 LEU A CA 1
ATOM 560 C C . LEU A 1 73 ? 15.161 1.948 -5.870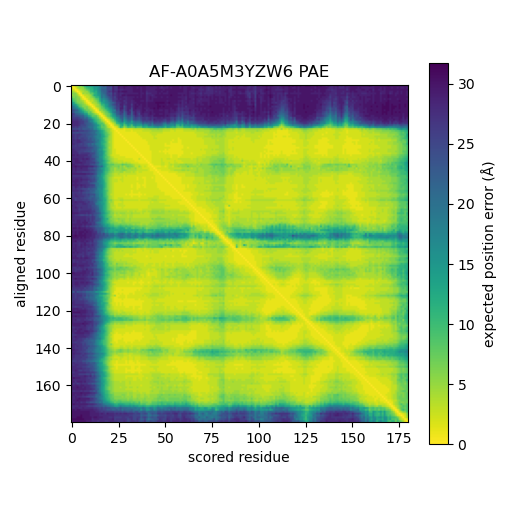 1.00 86.00 73 LEU A C 1
ATOM 562 O O . LEU A 1 73 ? 15.983 2.410 -6.656 1.00 86.00 73 LEU A O 1
ATOM 566 N N . GLU A 1 74 ? 14.724 2.635 -4.815 1.00 83.19 74 GLU A N 1
ATOM 567 C CA . GLU A 1 74 ? 15.119 4.020 -4.528 1.00 83.19 74 GLU A CA 1
ATOM 568 C C . GLU A 1 74 ? 16.596 4.147 -4.164 1.00 83.19 74 GLU A C 1
ATOM 570 O O . GLU A 1 74 ? 17.271 5.096 -4.560 1.00 83.19 74 GLU A O 1
ATOM 575 N N . SER A 1 75 ? 17.118 3.176 -3.411 1.00 82.56 75 SER A N 1
ATOM 576 C CA . SER A 1 75 ? 18.511 3.198 -2.966 1.00 82.56 75 SER A CA 1
ATOM 577 C C . SER A 1 75 ? 19.482 2.533 -3.938 1.00 82.56 75 SER A C 1
ATOM 579 O O . SER A 1 75 ? 20.678 2.501 -3.649 1.00 82.56 75 SER A O 1
ATOM 581 N N . ALA A 1 76 ? 19.001 1.969 -5.052 1.00 81.19 76 ALA A N 1
ATOM 582 C CA . ALA A 1 76 ? 19.784 1.102 -5.935 1.00 81.19 76 ALA A CA 1
ATOM 583 C C . ALA A 1 76 ? 20.546 -0.005 -5.165 1.00 81.19 76 ALA A C 1
ATOM 585 O O . ALA A 1 76 ? 21.683 -0.345 -5.493 1.00 81.19 76 ALA A O 1
ATOM 586 N N . GLY A 1 77 ? 19.930 -0.537 -4.103 1.00 78.62 77 GLY A N 1
ATOM 587 C CA . GLY A 1 77 ? 20.510 -1.549 -3.213 1.00 78.62 77 GLY A CA 1
ATOM 588 C C . GLY A 1 77 ? 21.512 -1.027 -2.171 1.00 78.62 77 GLY A C 1
ATOM 589 O O . GLY A 1 77 ? 22.078 -1.823 -1.424 1.00 78.62 77 GLY A O 1
ATOM 590 N N . CYS A 1 78 ? 21.746 0.287 -2.083 1.00 78.31 78 CYS A N 1
ATOM 591 C CA . CYS A 1 78 ? 22.664 0.874 -1.098 1.00 78.31 78 CYS A CA 1
ATOM 592 C C . CYS A 1 78 ? 22.086 0.918 0.325 1.00 78.31 78 CYS A C 1
ATOM 594 O O . CYS A 1 78 ? 22.846 1.021 1.290 1.00 78.31 78 CYS A O 1
ATOM 596 N N . ARG A 1 79 ? 20.757 0.868 0.482 1.00 77.56 79 ARG A N 1
ATOM 597 C CA . ARG A 1 79 ? 20.088 0.811 1.787 1.00 77.56 79 ARG A CA 1
ATOM 598 C C . ARG A 1 79 ? 19.649 -0.629 2.052 1.00 77.56 79 ARG A C 1
ATOM 600 O O . ARG A 1 79 ? 19.045 -1.261 1.195 1.00 77.56 79 ARG A O 1
ATOM 607 N N . SER A 1 80 ? 19.955 -1.143 3.243 1.00 65.81 80 SER A N 1
ATOM 608 C CA . SER A 1 80 ? 19.565 -2.492 3.671 1.00 65.81 80 SER A CA 1
ATOM 609 C C . SER A 1 80 ? 18.765 -2.457 4.973 1.00 65.81 80 SER A C 1
ATOM 611 O O . SER A 1 80 ? 18.922 -1.544 5.785 1.00 65.81 80 SER A O 1
ATOM 613 N N . GLY A 1 81 ? 17.928 -3.478 5.166 1.00 60.12 81 GLY A N 1
ATOM 614 C CA . GLY A 1 81 ? 17.135 -3.692 6.377 1.00 60.12 81 GLY A CA 1
ATOM 615 C C . GLY A 1 81 ? 15.696 -3.164 6.289 1.00 60.12 81 GLY A C 1
ATOM 616 O O . GLY A 1 81 ? 15.396 -2.327 5.438 1.00 60.12 81 GLY A O 1
ATOM 617 N N . PRO A 1 82 ? 14.795 -3.655 7.161 1.00 61.78 82 PRO A N 1
ATOM 618 C CA . PRO A 1 82 ? 13.433 -3.151 7.242 1.00 61.78 82 PRO A CA 1
ATOM 619 C C . PRO A 1 82 ? 13.460 -1.791 7.945 1.00 61.78 82 PRO A C 1
ATOM 621 O O . PRO A 1 82 ? 13.515 -1.706 9.170 1.00 61.78 82 PRO A O 1
ATOM 624 N N . GLN A 1 83 ? 13.482 -0.724 7.158 1.00 71.88 83 GLN A N 1
ATOM 625 C CA . GLN A 1 83 ? 13.175 0.623 7.623 1.00 71.88 83 GLN A CA 1
ATOM 626 C C . GLN A 1 83 ? 11.827 1.011 7.022 1.00 71.88 83 GLN A C 1
ATOM 628 O O . GLN A 1 83 ? 11.594 0.680 5.855 1.00 71.88 83 GLN A O 1
ATOM 633 N N . PRO A 1 84 ? 10.942 1.656 7.795 1.00 80.44 84 PRO A N 1
ATOM 634 C CA . PRO A 1 84 ? 9.733 2.205 7.213 1.00 80.44 84 PRO A CA 1
ATOM 635 C C . PRO A 1 84 ? 10.109 3.248 6.149 1.00 80.44 84 PRO A C 1
ATOM 637 O O . PRO A 1 84 ? 11.080 3.990 6.330 1.00 80.44 84 PRO A O 1
ATOM 640 N N . LEU A 1 85 ? 9.365 3.267 5.046 1.00 83.50 85 LEU A N 1
ATOM 641 C CA . LEU A 1 85 ? 9.378 4.353 4.065 1.00 83.50 85 LEU A CA 1
ATOM 642 C C . LEU A 1 85 ? 8.832 5.620 4.725 1.00 83.50 85 LEU A C 1
ATOM 644 O O . LEU A 1 85 ? 9.517 6.636 4.782 1.00 83.50 85 LEU A O 1
ATOM 648 N N . ASP A 1 86 ? 7.676 5.466 5.372 1.00 84.81 86 ASP A N 1
ATOM 649 C CA . ASP A 1 86 ? 6.949 6.520 6.066 1.00 84.81 86 ASP A CA 1
ATOM 650 C C . ASP A 1 86 ? 6.664 6.122 7.509 1.00 84.81 86 ASP A C 1
ATOM 652 O O . ASP A 1 86 ? 6.396 4.955 7.805 1.00 84.81 86 ASP A O 1
ATOM 656 N N . SER A 1 87 ? 6.685 7.088 8.425 1.00 86.25 87 SER A N 1
ATOM 657 C CA . SER A 1 87 ? 6.325 6.883 9.835 1.00 86.25 87 SER A CA 1
ATOM 658 C C . SER A 1 87 ? 5.158 7.752 10.302 1.00 86.25 87 SER A C 1
ATOM 660 O O . SER A 1 87 ? 4.768 7.707 11.473 1.00 86.25 87 SER A O 1
ATOM 662 N N . THR A 1 88 ? 4.587 8.542 9.394 1.00 92.25 88 THR A N 1
ATOM 663 C CA . THR A 1 88 ? 3.389 9.338 9.624 1.00 92.25 88 THR A CA 1
ATOM 664 C C . THR A 1 88 ? 2.495 9.333 8.394 1.00 92.25 88 THR A C 1
ATOM 666 O O . THR A 1 88 ? 2.923 9.087 7.268 1.00 92.25 88 THR A O 1
ATOM 669 N N . ARG A 1 89 ? 1.223 9.669 8.603 1.00 93.56 89 ARG A N 1
ATOM 670 C CA . ARG A 1 89 ? 0.259 9.797 7.508 1.00 93.56 89 ARG A CA 1
ATOM 671 C C . ARG A 1 89 ? 0.605 10.921 6.527 1.00 93.56 89 ARG A C 1
ATOM 673 O O . ARG A 1 89 ? 0.264 10.815 5.353 1.00 93.56 89 ARG A O 1
ATOM 680 N N . ASP A 1 90 ? 1.248 11.979 7.014 1.00 93.81 90 ASP A N 1
ATOM 681 C CA . ASP A 1 90 ? 1.635 13.129 6.194 1.00 93.81 90 ASP A CA 1
ATOM 682 C C . ASP A 1 90 ? 2.862 12.806 5.327 1.00 93.81 90 ASP A C 1
ATOM 684 O O . ASP A 1 90 ? 2.897 13.203 4.165 1.00 93.81 90 ASP A O 1
ATOM 688 N N . GLU A 1 91 ? 3.824 12.039 5.857 1.00 93.12 91 GLU A N 1
ATOM 689 C CA . GLU A 1 91 ? 4.943 11.480 5.077 1.00 93.12 91 GLU A CA 1
ATOM 690 C C . GLU A 1 91 ? 4.412 10.560 3.973 1.00 93.12 91 GLU A C 1
ATOM 692 O O . GLU A 1 91 ? 4.637 10.835 2.797 1.00 93.12 91 GLU A O 1
ATOM 697 N N . PHE A 1 92 ? 3.545 9.606 4.330 1.00 92.69 92 PHE A N 1
ATOM 698 C CA . PHE A 1 92 ? 2.919 8.706 3.360 1.00 92.69 92 PHE A CA 1
ATOM 699 C C . PHE A 1 92 ? 2.196 9.454 2.234 1.00 92.69 92 PHE A C 1
ATOM 701 O O . PHE A 1 92 ? 2.329 9.112 1.059 1.00 92.69 92 PHE A O 1
ATOM 708 N N . ALA A 1 93 ? 1.443 10.505 2.569 1.00 91.56 93 ALA A N 1
ATOM 709 C CA . ALA A 1 93 ? 0.780 11.356 1.585 1.00 91.56 93 ALA A CA 1
ATOM 710 C C . ALA A 1 93 ? 1.770 12.086 0.664 1.00 91.56 93 ALA A C 1
ATOM 712 O O . ALA A 1 93 ? 1.521 12.211 -0.539 1.00 91.56 93 ALA A O 1
ATOM 713 N N . ALA A 1 94 ? 2.875 12.586 1.221 1.00 91.06 94 ALA A N 1
ATOM 714 C CA . ALA A 1 94 ? 3.915 13.259 0.458 1.00 91.06 94 ALA A CA 1
ATOM 715 C C . ALA A 1 94 ? 4.604 12.294 -0.516 1.00 91.06 94 ALA A C 1
ATOM 717 O O . ALA A 1 94 ? 4.829 12.658 -1.671 1.00 91.06 94 ALA A O 1
ATOM 718 N N . ASP A 1 95 ? 4.840 11.052 -0.103 1.00 87.44 95 ASP A N 1
ATOM 719 C CA . ASP A 1 95 ? 5.456 10.032 -0.948 1.00 87.44 95 ASP A CA 1
ATOM 720 C C . ASP A 1 95 ? 4.556 9.635 -2.126 1.00 87.44 95 ASP A C 1
ATOM 722 O O . ASP A 1 95 ? 5.026 9.515 -3.265 1.00 87.44 95 ASP A O 1
ATOM 726 N N . GLN A 1 96 ? 3.232 9.599 -1.931 1.00 87.81 96 GLN A N 1
ATOM 727 C CA . GLN A 1 96 ? 2.289 9.370 -3.035 1.00 87.81 96 GLN A CA 1
ATOM 728 C C . GLN A 1 96 ? 2.317 10.482 -4.103 1.00 87.81 96 GLN A C 1
ATOM 730 O O . GLN A 1 96 ? 1.995 10.240 -5.271 1.00 87.81 96 GLN A O 1
ATOM 735 N N . LEU A 1 97 ? 2.776 11.697 -3.772 1.00 85.31 97 LEU A N 1
ATOM 736 C CA . LEU A 1 97 ? 2.987 12.765 -4.760 1.00 85.31 97 LEU A CA 1
ATOM 737 C C . LEU A 1 97 ? 4.173 12.495 -5.693 1.00 85.31 97 LEU A C 1
ATOM 739 O O . LEU A 1 97 ? 4.322 13.193 -6.700 1.00 85.31 97 LEU A O 1
ATOM 743 N N . ASN A 1 98 ? 4.990 11.477 -5.441 1.00 84.56 98 ASN A N 1
ATOM 744 C CA . ASN A 1 98 ? 6.070 11.079 -6.342 1.00 84.56 98 ASN A CA 1
ATOM 745 C C . ASN A 1 98 ? 5.639 9.962 -7.299 1.00 84.56 98 ASN A C 1
ATOM 747 O O . ASN A 1 98 ? 6.159 9.869 -8.413 1.00 84.56 98 ASN A O 1
ATOM 751 N N . VAL A 1 99 ? 4.586 9.217 -6.964 1.00 81.94 99 VAL A N 1
ATOM 752 C CA . VAL A 1 99 ? 4.088 8.098 -7.769 1.00 81.94 99 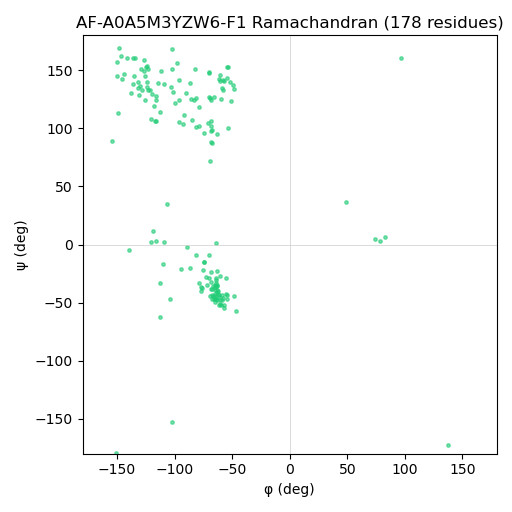VAL A CA 1
ATOM 753 C C . VAL A 1 99 ? 3.200 8.609 -8.921 1.00 81.94 99 VAL A C 1
ATOM 755 O O . VAL A 1 99 ? 2.293 9.418 -8.704 1.00 81.94 99 VAL A O 1
ATOM 758 N N . PRO A 1 100 ? 3.465 8.255 -10.193 1.00 84.25 100 PRO A N 1
ATOM 759 C CA . PRO A 1 100 ? 2.562 8.581 -11.297 1.00 84.25 100 PRO A CA 1
ATOM 760 C C . PRO A 1 100 ? 1.266 7.754 -11.201 1.00 84.25 100 PRO A C 1
ATOM 762 O O . PRO A 1 100 ? 1.327 6.612 -10.754 1.00 84.25 100 PRO A O 1
ATOM 765 N N . PRO A 1 101 ? 0.105 8.274 -11.652 1.00 87.69 101 PRO A N 1
ATOM 766 C CA . PRO A 1 101 ? -1.133 7.502 -11.659 1.00 87.69 101 PRO A CA 1
ATOM 767 C C . PRO A 1 101 ? -0.992 6.206 -12.450 1.00 87.69 101 PRO A C 1
ATOM 769 O O . PRO A 1 101 ? -0.390 6.188 -13.528 1.00 87.69 101 PRO A O 1
ATOM 772 N N . PHE A 1 102 ? -1.598 5.144 -11.940 1.00 88.06 102 PHE A N 1
ATOM 773 C CA . PHE A 1 102 ? -1.625 3.842 -12.588 1.00 88.06 102 PHE A CA 1
ATOM 774 C C . PHE A 1 102 ? -2.939 3.131 -12.280 1.00 88.06 102 PHE A C 1
ATOM 776 O O . PHE A 1 102 ? -3.667 3.500 -11.366 1.00 88.06 102 PHE A O 1
ATOM 783 N N . GLU A 1 103 ? -3.261 2.118 -13.071 1.00 89.56 103 GLU A N 1
ATOM 784 C CA . GLU A 1 103 ? -4.417 1.267 -12.813 1.00 89.56 103 GLU A CA 1
ATOM 785 C C . GLU A 1 103 ? -4.029 0.189 -11.797 1.00 89.56 103 GLU A C 1
ATOM 787 O O . GLU A 1 103 ? -3.070 -0.543 -12.028 1.00 89.56 103 GLU A O 1
ATOM 792 N N . LEU A 1 104 ? -4.755 0.089 -10.680 1.00 93.06 104 LEU A N 1
ATOM 793 C CA . LEU A 1 104 ? -4.570 -0.960 -9.676 1.00 93.06 104 LEU A CA 1
ATOM 794 C C . LEU A 1 104 ? -5.846 -1.795 -9.587 1.00 93.06 104 LEU A C 1
ATOM 796 O O . LEU A 1 104 ? -6.850 -1.373 -9.017 1.00 93.06 104 LEU A O 1
ATOM 800 N N . ASN A 1 105 ? -5.782 -3.007 -10.127 1.00 95.75 105 ASN A N 1
ATOM 801 C CA . ASN A 1 105 ? -6.878 -3.963 -10.126 1.00 95.75 105 ASN A CA 1
ATOM 802 C C . ASN A 1 105 ? -6.717 -4.942 -8.965 1.00 95.75 105 ASN A C 1
ATOM 804 O O . ASN A 1 105 ? -5.886 -5.855 -9.022 1.00 95.75 105 ASN A O 1
ATOM 808 N N . VAL A 1 106 ? -7.533 -4.773 -7.925 1.00 97.31 106 VAL A N 1
ATOM 809 C CA . VAL A 1 106 ? -7.632 -5.716 -6.801 1.00 97.31 106 VAL A CA 1
ATOM 810 C C . VAL A 1 106 ? -8.197 -7.047 -7.309 1.00 97.31 106 VAL A C 1
ATOM 812 O O . VAL A 1 106 ? -9.226 -7.079 -7.977 1.00 97.31 106 VAL A O 1
ATOM 815 N N . GLN A 1 107 ? -7.503 -8.148 -7.024 1.00 97.38 107 GLN A N 1
ATOM 816 C CA . GLN A 1 107 ? -7.830 -9.483 -7.539 1.00 97.38 107 GLN A CA 1
ATOM 817 C C . GLN A 1 107 ? -8.500 -10.364 -6.486 1.00 97.38 107 GLN A C 1
ATOM 819 O O . GLN A 1 107 ? -9.488 -11.041 -6.759 1.00 97.38 107 GLN A O 1
ATOM 824 N N . GLN A 1 108 ? -7.929 -10.393 -5.285 1.00 97.75 108 GLN A N 1
ATOM 825 C CA . GLN A 1 108 ? -8.420 -11.175 -4.159 1.00 97.75 108 GLN A CA 1
ATOM 826 C C . GLN A 1 108 ? -8.150 -10.411 -2.872 1.00 97.75 108 GLN A C 1
ATOM 828 O O . GLN A 1 108 ? -7.081 -9.815 -2.742 1.00 97.75 108 GLN A O 1
ATOM 833 N N . VAL A 1 109 ? -9.089 -10.490 -1.932 1.00 98.50 109 VAL A N 1
ATOM 834 C CA . VAL A 1 109 ? -8.984 -9.919 -0.588 1.00 98.50 109 VAL A CA 1
ATOM 835 C C . VAL A 1 109 ? -9.184 -11.038 0.428 1.00 98.50 109 VAL A C 1
ATOM 837 O O . VAL A 1 109 ? -10.114 -11.836 0.317 1.00 98.50 109 VAL A O 1
ATOM 840 N N . TRP A 1 110 ? -8.303 -11.089 1.416 1.00 98.44 110 TRP A N 1
ATOM 841 C CA . TRP A 1 110 ? -8.369 -11.960 2.582 1.00 98.44 110 TRP A CA 1
ATOM 842 C C . TRP A 1 110 ? -8.254 -11.098 3.832 1.00 98.44 110 TRP A C 1
ATOM 844 O O . TRP A 1 110 ? -7.577 -10.072 3.807 1.00 98.44 110 TRP A O 1
ATOM 854 N N . HIS A 1 111 ? -8.870 -11.500 4.939 1.00 98.31 111 HIS A N 1
ATOM 855 C CA . HIS A 1 111 ? -8.681 -10.788 6.198 1.00 98.31 111 HIS A CA 1
ATOM 856 C C . HIS A 1 111 ? -8.810 -11.695 7.424 1.00 98.31 111 HIS A C 1
ATOM 858 O O . HIS A 1 111 ? -9.435 -12.756 7.387 1.00 98.31 111 HIS A O 1
ATOM 864 N N . SER A 1 112 ? -8.191 -11.248 8.514 1.00 96.75 112 SER A N 1
ATOM 865 C CA . SER A 1 112 ? -8.391 -11.724 9.880 1.00 96.75 112 SER A CA 1
ATOM 866 C C . SER A 1 112 ? -9.272 -10.717 10.643 1.00 96.75 112 SER A C 1
ATOM 868 O O . SER A 1 112 ? -10.087 -10.013 10.045 1.00 96.75 112 SER A O 1
ATOM 870 N N . CYS A 1 113 ? -9.132 -10.646 11.970 1.00 95.56 113 CYS A N 1
ATOM 871 C CA . CYS A 1 113 ? -9.806 -9.641 12.790 1.00 95.56 113 CYS A CA 1
ATOM 872 C C . CYS A 1 113 ? -9.229 -8.233 12.650 1.00 95.56 113 CYS A C 1
ATOM 874 O O . CYS A 1 113 ? -9.953 -7.274 12.889 1.00 95.56 113 CYS A O 1
ATOM 876 N N . ASP A 1 114 ? -7.950 -8.121 12.318 1.00 97.00 114 ASP A N 1
ATOM 877 C CA . ASP A 1 114 ? -7.185 -6.874 12.347 1.00 97.00 114 ASP A CA 1
ATOM 878 C C . ASP A 1 114 ? -6.250 -6.729 11.145 1.00 97.00 114 ASP A C 1
ATOM 880 O O . ASP A 1 114 ? -5.639 -5.682 10.977 1.00 97.00 114 ASP A O 1
ATOM 884 N N . THR A 1 115 ? -6.149 -7.741 10.292 1.00 98.31 115 THR A N 1
ATOM 885 C CA . THR A 1 115 ? -5.234 -7.750 9.155 1.00 98.31 115 THR A CA 1
ATOM 886 C C . THR A 1 115 ? -6.014 -7.982 7.879 1.00 98.31 115 THR A C 1
ATOM 888 O O . THR A 1 115 ? -6.856 -8.875 7.823 1.00 98.31 115 THR A O 1
ATOM 891 N N . ILE A 1 116 ? -5.712 -7.217 6.841 1.00 98.69 116 ILE A N 1
ATOM 892 C CA . ILE A 1 116 ? -6.207 -7.418 5.482 1.00 98.69 116 ILE A CA 1
ATOM 893 C C . ILE A 1 116 ? -5.002 -7.774 4.620 1.00 98.69 116 ILE A C 1
ATOM 895 O O . ILE A 1 116 ? -3.926 -7.209 4.769 1.00 98.69 116 ILE A O 1
ATOM 899 N N . SER A 1 117 ? -5.151 -8.720 3.710 1.00 98.62 117 SER A N 1
ATOM 900 C CA . SER A 1 117 ? -4.159 -9.009 2.683 1.00 98.62 117 SER A CA 1
ATOM 901 C C . SER A 1 117 ? -4.859 -9.044 1.344 1.00 98.62 117 SER A C 1
ATOM 903 O O . SER A 1 117 ? -5.930 -9.635 1.227 1.00 98.62 117 SER A O 1
ATOM 905 N N . PHE A 1 118 ? -4.276 -8.440 0.321 1.00 98.56 118 PHE A N 1
ATOM 906 C CA . PHE A 1 118 ? -4.864 -8.493 -1.006 1.00 98.56 118 PHE A CA 1
ATOM 907 C C . PHE A 1 118 ? -3.805 -8.576 -2.090 1.00 98.56 118 PHE A C 1
ATOM 909 O O . PHE A 1 118 ? -2.700 -8.040 -1.980 1.00 98.56 118 PHE A O 1
ATOM 916 N N . ARG A 1 119 ? -4.166 -9.281 -3.159 1.00 98.06 119 ARG A N 1
ATOM 917 C CA . ARG A 1 119 ? -3.373 -9.360 -4.380 1.00 98.06 119 ARG A CA 1
ATOM 918 C C . ARG A 1 119 ? -3.897 -8.340 -5.374 1.00 98.06 119 ARG A C 1
ATOM 920 O O . ARG A 1 119 ? -5.109 -8.177 -5.515 1.00 98.06 119 ARG A O 1
ATOM 927 N N . TRP A 1 120 ? -2.991 -7.713 -6.110 1.00 97.31 120 TRP A N 1
ATOM 928 C CA . TRP A 1 120 ? -3.338 -6.756 -7.151 1.00 97.31 120 TRP A CA 1
ATOM 929 C C . TRP A 1 120 ? -2.541 -6.989 -8.435 1.00 97.31 120 TRP A C 1
ATOM 931 O O . TRP A 1 120 ? -1.501 -7.657 -8.454 1.00 97.31 120 TRP A O 1
ATOM 941 N N . ASN A 1 121 ? -3.068 -6.441 -9.523 1.00 96.31 121 ASN A N 1
ATOM 942 C CA . ASN A 1 121 ? -2.449 -6.386 -10.838 1.00 96.31 121 ASN A CA 1
ATOM 943 C C . ASN A 1 121 ? -2.560 -4.953 -11.367 1.00 96.31 121 ASN A C 1
ATOM 945 O O . ASN A 1 121 ? -3.616 -4.338 -11.260 1.00 96.31 121 ASN A O 1
ATOM 949 N N . ALA A 1 122 ? -1.473 -4.437 -11.919 1.00 94.00 122 ALA A N 1
ATOM 950 C CA . ALA A 1 122 ? -1.434 -3.181 -12.640 1.00 94.00 122 ALA A CA 1
ATOM 951 C C . ALA A 1 122 ? -1.049 -3.473 -14.093 1.00 94.00 122 ALA A C 1
ATOM 953 O O . ALA A 1 122 ? 0.125 -3.776 -14.358 1.00 94.00 122 ALA A O 1
ATOM 954 N N . PRO A 1 123 ? -2.006 -3.396 -15.032 1.00 91.44 123 PRO A N 1
ATOM 955 C CA . PRO A 1 123 ? -1.722 -3.547 -16.448 1.00 91.44 123 PRO A CA 1
ATOM 956 C C . PRO A 1 123 ? -0.721 -2.490 -16.912 1.00 91.44 123 PRO A C 1
ATOM 958 O O . PRO A 1 123 ? -0.840 -1.307 -16.589 1.00 91.44 123 PRO A O 1
ATOM 961 N N . GLN A 1 124 ? 0.281 -2.907 -17.681 1.00 84.88 124 GLN A N 1
ATOM 962 C CA . GLN A 1 124 ? 1.280 -2.005 -18.256 1.00 84.88 124 GLN A CA 1
ATOM 963 C C . GLN A 1 124 ? 1.540 -2.374 -19.712 1.00 84.88 124 GLN A C 1
ATOM 965 O O . GLN A 1 124 ? 1.277 -3.489 -20.153 1.00 84.88 124 GLN A O 1
ATOM 970 N N . ARG A 1 125 ? 2.106 -1.437 -20.479 1.00 79.06 125 ARG A N 1
ATOM 971 C CA . ARG A 1 125 ? 2.350 -1.638 -21.920 1.00 79.06 125 ARG A CA 1
ATOM 972 C C . ARG A 1 125 ? 3.272 -2.816 -22.246 1.00 79.06 125 ARG A C 1
ATOM 974 O O . ARG A 1 125 ? 3.229 -3.310 -23.368 1.00 79.06 125 ARG A O 1
ATOM 981 N N . VAL A 1 126 ? 4.163 -3.177 -21.325 1.00 82.44 126 VAL A N 1
ATOM 982 C CA . VAL A 1 126 ? 5.237 -4.149 -21.567 1.00 82.44 126 VAL A CA 1
ATOM 983 C C . VAL A 1 126 ? 5.011 -5.416 -20.755 1.00 82.44 126 VAL A C 1
ATOM 985 O O . VAL A 1 126 ? 4.818 -6.484 -21.330 1.00 82.44 126 VAL A O 1
ATOM 988 N N . ARG A 1 127 ? 5.000 -5.310 -19.426 1.00 85.12 127 ARG A N 1
ATOM 989 C CA . ARG A 1 127 ? 4.648 -6.413 -18.535 1.00 85.12 127 ARG A CA 1
ATOM 990 C C . ARG A 1 127 ? 3.761 -5.909 -17.421 1.00 85.12 127 ARG A C 1
ATOM 992 O O . ARG A 1 127 ? 4.128 -4.957 -16.741 1.00 85.12 127 ARG A O 1
ATOM 999 N N . ASP A 1 128 ? 2.651 -6.588 -17.194 1.00 92.00 128 ASP A N 1
ATOM 1000 C CA . ASP A 1 128 ? 1.857 -6.387 -15.991 1.00 92.00 128 ASP A CA 1
ATOM 1001 C C . ASP A 1 128 ? 2.736 -6.437 -14.742 1.00 92.00 128 ASP A C 1
ATOM 1003 O O . ASP A 1 128 ? 3.601 -7.307 -14.604 1.00 92.00 128 ASP A O 1
ATOM 1007 N N . VAL A 1 129 ? 2.487 -5.511 -13.821 1.00 93.69 129 VAL A N 1
ATOM 1008 C CA . VAL A 1 129 ? 3.099 -5.537 -12.496 1.00 93.69 129 VAL A CA 1
ATOM 1009 C C . VAL A 1 129 ? 2.075 -6.124 -11.544 1.00 93.69 129 VAL A C 1
ATOM 1011 O O . VAL A 1 129 ? 0.964 -5.618 -11.427 1.00 93.69 129 VAL A O 1
ATOM 1014 N N . THR A 1 130 ? 2.425 -7.211 -10.871 1.00 96.25 130 THR A N 1
ATOM 1015 C CA . THR A 1 130 ? 1.579 -7.789 -9.823 1.00 96.25 130 THR A CA 1
ATOM 1016 C C . THR A 1 130 ? 2.237 -7.623 -8.475 1.00 96.25 130 THR A C 1
ATOM 1018 O O . THR A 1 130 ? 3.463 -7.700 -8.378 1.00 96.25 130 THR A O 1
ATOM 1021 N N . GLY A 1 131 ? 1.424 -7.488 -7.439 1.00 96.19 131 GLY A N 1
ATOM 1022 C CA . GLY A 1 131 ? 1.922 -7.402 -6.081 1.00 96.19 131 GLY A CA 1
ATOM 1023 C C . GLY A 1 131 ? 0.948 -7.931 -5.049 1.00 96.19 131 GLY A C 1
ATOM 1024 O O . GLY A 1 131 ? -0.143 -8.425 -5.360 1.00 96.19 131 GLY A O 1
ATOM 1025 N N . LEU A 1 132 ? 1.400 -7.839 -3.810 1.00 97.75 132 LEU A N 1
ATOM 1026 C CA . LEU A 1 132 ? 0.669 -8.191 -2.612 1.00 97.75 132 LEU A CA 1
ATOM 1027 C C . LEU A 1 132 ? 0.818 -7.049 -1.616 1.00 97.75 132 LEU A C 1
ATOM 1029 O O . LEU A 1 132 ? 1.891 -6.462 -1.478 1.00 97.75 132 LEU A O 1
ATOM 1033 N N . VAL A 1 133 ? -0.274 -6.746 -0.933 1.00 98.00 133 VAL A N 1
ATOM 1034 C CA . VAL A 1 133 ? -0.286 -5.790 0.167 1.00 98.00 133 VAL A CA 1
ATOM 1035 C C . VAL A 1 133 ? -0.845 -6.480 1.396 1.00 98.00 133 VAL A C 1
ATOM 1037 O O . VAL A 1 133 ? -1.812 -7.238 1.297 1.00 98.00 133 VAL A O 1
ATOM 1040 N N . VAL A 1 134 ? -0.243 -6.204 2.547 1.00 98.44 134 VAL A N 1
ATOM 1041 C CA . VAL A 1 134 ? -0.791 -6.513 3.867 1.00 98.44 134 VAL A CA 1
ATOM 1042 C C . VAL A 1 134 ? -1.043 -5.196 4.589 1.00 98.44 134 VAL A C 1
ATOM 1044 O O . VAL A 1 134 ? -0.153 -4.357 4.680 1.00 98.44 134 VAL A O 1
ATOM 1047 N N . LEU A 1 135 ? -2.260 -5.018 5.087 1.00 98.56 135 LEU A N 1
ATOM 1048 C CA . LEU A 1 135 ? -2.678 -3.884 5.895 1.00 98.56 135 LEU A CA 1
ATOM 1049 C C . LEU A 1 135 ? -2.979 -4.392 7.302 1.00 98.56 135 LEU A C 1
ATOM 1051 O O . LEU A 1 135 ? -3.941 -5.136 7.493 1.00 98.56 135 LEU A O 1
ATOM 1055 N N . GLU A 1 136 ? -2.193 -3.986 8.288 1.00 98.25 136 GLU A N 1
ATOM 1056 C CA . GLU A 1 136 ? -2.568 -4.157 9.691 1.00 98.25 136 GLU A CA 1
ATOM 1057 C C . GLU A 1 136 ? -3.409 -2.962 10.125 1.00 98.25 136 GLU A C 1
ATOM 1059 O O . GLU A 1 136 ? -3.123 -1.813 9.778 1.00 98.25 136 GLU A O 1
ATOM 1064 N N . THR A 1 137 ? -4.457 -3.225 10.892 1.00 97.81 137 THR A N 1
ATOM 1065 C CA . THR A 1 137 ? -5.458 -2.236 11.273 1.00 97.81 137 THR A CA 1
ATOM 1066 C C . THR A 1 137 ? -5.607 -2.148 12.783 1.00 97.81 137 THR A C 1
ATOM 1068 O O . THR A 1 137 ? -5.372 -3.100 13.526 1.00 97.81 137 THR A O 1
ATOM 1071 N N . VAL A 1 138 ? -6.028 -0.976 13.240 1.00 96.31 138 VAL A N 1
ATOM 1072 C CA . VAL A 1 138 ? -6.380 -0.709 14.634 1.00 96.31 138 VAL A CA 1
ATOM 1073 C C . VAL A 1 138 ? -7.780 -0.113 14.704 1.00 96.31 138 VAL A C 1
ATOM 1075 O O . VAL A 1 138 ? -8.255 0.457 13.716 1.00 96.31 138 VAL A O 1
ATOM 1078 N N . PRO A 1 139 ? -8.455 -0.198 15.860 1.00 94.88 139 PRO A N 1
ATOM 1079 C CA . PRO A 1 139 ? -9.748 0.440 16.038 1.00 94.88 139 PRO A CA 1
ATOM 1080 C C . PRO A 1 139 ? -9.655 1.945 15.786 1.00 94.88 139 PRO A C 1
ATOM 1082 O O . PRO A 1 139 ? -8.766 2.630 16.296 1.00 94.88 139 PRO A O 1
ATOM 1085 N N . ALA A 1 140 ? -10.593 2.466 15.009 1.00 93.06 140 ALA A N 1
ATOM 1086 C CA . ALA A 1 140 ? -10.698 3.881 14.734 1.00 93.06 140 ALA A CA 1
ATOM 1087 C C . ALA A 1 140 ? -11.151 4.644 15.994 1.00 93.06 140 ALA A C 1
ATOM 1089 O O . ALA A 1 140 ? -11.948 4.124 16.785 1.00 93.06 140 ALA A O 1
ATOM 1090 N N . PRO A 1 141 ? -10.708 5.902 16.181 1.00 87.94 141 PRO A N 1
ATOM 1091 C CA . PRO A 1 141 ? -11.266 6.772 17.208 1.00 87.94 141 PRO A CA 1
ATOM 1092 C C . PRO A 1 141 ? -12.798 6.901 17.094 1.00 87.94 141 PRO A C 1
ATOM 1094 O O . PRO A 1 141 ? -13.341 6.813 15.989 1.00 87.94 141 PRO A O 1
ATOM 1097 N N . PRO A 1 142 ? -13.517 7.166 18.200 1.00 85.31 142 PRO A N 1
ATOM 1098 C CA . PRO A 1 142 ? -14.957 7.403 18.153 1.00 85.31 142 PRO A CA 1
ATOM 1099 C C . PRO A 1 142 ? -15.336 8.519 17.169 1.00 85.31 142 PRO A C 1
ATOM 1101 O O . PRO A 1 142 ? -14.634 9.522 17.053 1.00 85.31 142 PRO A O 1
ATOM 1104 N N . GLY A 1 143 ? -16.469 8.359 16.481 1.00 83.38 143 GLY A N 1
ATOM 1105 C CA . GLY A 1 143 ? -16.979 9.353 15.525 1.00 83.38 143 GLY A CA 1
ATOM 1106 C C . GLY A 1 143 ? -16.366 9.274 14.122 1.00 83.38 143 GLY A C 1
ATOM 1107 O O . GLY A 1 143 ? -16.647 10.134 13.290 1.00 83.38 143 GLY A O 1
ATOM 1108 N N . ARG A 1 144 ? -15.545 8.256 13.840 1.00 86.94 144 ARG A N 1
ATOM 1109 C CA . ARG A 1 144 ? -15.039 7.962 12.494 1.00 86.94 144 ARG A CA 1
ATOM 1110 C C . ARG A 1 144 ? -16.061 7.163 11.667 1.00 86.94 144 ARG A C 1
ATOM 1112 O O . ARG A 1 144 ? -16.844 6.411 12.246 1.00 86.94 144 ARG A O 1
ATOM 1119 N N . PRO A 1 145 ? -16.056 7.307 10.327 1.00 87.12 145 PRO A N 1
ATOM 1120 C CA . PRO A 1 145 ? -16.971 6.568 9.453 1.00 87.12 145 PRO A CA 1
ATOM 1121 C C . PRO A 1 145 ? -16.645 5.070 9.370 1.00 87.12 145 PRO A C 1
ATOM 1123 O O . PRO A 1 145 ? -17.549 4.261 9.183 1.00 87.12 145 PRO A O 1
ATOM 1126 N N . LEU A 1 146 ? -15.371 4.702 9.534 1.00 91.44 146 LEU A N 1
ATOM 1127 C CA . LEU A 1 146 ? -14.896 3.318 9.596 1.00 91.44 146 LEU A CA 1
ATOM 1128 C C . LEU A 1 146 ? -14.614 2.927 11.050 1.00 91.44 146 LEU A C 1
ATOM 1130 O O . LEU A 1 146 ? -14.261 3.788 11.858 1.00 91.44 146 LEU A O 1
ATOM 1134 N N . ARG A 1 147 ? -14.760 1.639 11.390 1.00 93.44 147 ARG A N 1
ATOM 1135 C CA . ARG A 1 147 ? -14.467 1.132 12.744 1.00 93.44 147 ARG A CA 1
ATOM 1136 C C . ARG A 1 147 ? -12.999 0.768 12.904 1.00 93.44 147 ARG A C 1
ATOM 1138 O O . ARG A 1 147 ? -12.528 0.731 14.036 1.00 93.44 147 ARG A O 1
ATOM 1145 N N . HIS A 1 148 ? -12.296 0.539 11.800 1.00 96.06 148 HIS A N 1
ATOM 1146 C CA . HIS A 1 148 ? -10.861 0.307 11.746 1.00 96.06 148 HIS A CA 1
ATOM 1147 C C . HIS A 1 148 ? -10.170 1.306 10.822 1.00 96.06 148 HIS A C 1
ATOM 1149 O O . HIS A 1 148 ? -10.749 1.787 9.848 1.00 96.06 148 HIS A O 1
ATOM 1155 N N . VAL A 1 149 ? -8.910 1.591 11.132 1.00 97.12 149 VAL A N 1
ATOM 1156 C CA . VAL A 1 149 ? -7.988 2.343 10.278 1.00 97.12 149 VAL A CA 1
ATOM 1157 C C . VAL A 1 149 ? -6.688 1.567 10.123 1.00 97.12 149 VAL A C 1
ATOM 1159 O O . VAL A 1 149 ? -6.288 0.824 11.016 1.00 97.12 149 VAL A O 1
ATOM 1162 N N . ILE A 1 150 ? -6.023 1.754 8.992 1.00 98.06 150 ILE A N 1
ATOM 1163 C CA . ILE A 1 150 ? -4.740 1.148 8.647 1.00 98.06 150 ILE A CA 1
ATOM 1164 C C . ILE A 1 150 ? -3.645 1.774 9.512 1.00 98.06 150 ILE A C 1
ATOM 1166 O O . ILE A 1 150 ? -3.513 2.996 9.570 1.00 98.06 150 ILE A O 1
ATOM 1170 N N . GLN A 1 151 ? -2.870 0.932 10.183 1.00 97.19 151 GLN A N 1
ATOM 1171 C CA . GLN A 1 151 ? -1.770 1.299 11.073 1.00 97.19 151 GLN A CA 1
ATOM 1172 C C . GLN A 1 151 ? -0.414 0.876 10.505 1.00 97.19 151 GLN A C 1
ATOM 1174 O O . GLN A 1 151 ? 0.570 1.591 10.690 1.00 97.19 151 GLN A O 1
ATOM 1179 N N . THR A 1 152 ? -0.370 -0.238 9.782 1.00 97.56 152 THR A N 1
ATOM 1180 C CA . THR A 1 152 ? 0.852 -0.718 9.138 1.00 97.56 152 THR A CA 1
ATOM 1181 C C . THR A 1 152 ? 0.535 -1.171 7.725 1.00 97.56 152 THR A C 1
ATOM 1183 O O . THR A 1 152 ? -0.484 -1.826 7.498 1.00 97.56 152 THR A O 1
ATOM 1186 N N . ILE A 1 153 ? 1.406 -0.834 6.782 1.00 97.19 153 ILE A N 1
ATOM 1187 C CA . ILE A 1 153 ? 1.331 -1.252 5.387 1.00 97.19 153 ILE A CA 1
ATOM 1188 C C . ILE A 1 153 ? 2.603 -2.038 5.079 1.00 97.19 153 ILE A C 1
ATOM 1190 O O . ILE A 1 153 ? 3.708 -1.583 5.356 1.00 97.19 153 ILE A O 1
ATOM 1194 N N . TYR A 1 154 ? 2.441 -3.221 4.499 1.00 96.31 154 TYR A N 1
ATOM 1195 C CA . TYR A 1 154 ? 3.519 -3.967 3.864 1.00 96.31 154 TYR A CA 1
ATOM 1196 C C . TYR A 1 154 ? 3.166 -4.123 2.393 1.00 96.31 154 TYR A C 1
ATOM 1198 O O . TYR A 1 154 ? 2.140 -4.728 2.075 1.00 96.31 154 TYR A O 1
ATOM 1206 N N . SER A 1 155 ? 3.988 -3.592 1.495 1.00 93.88 155 SER A N 1
ATOM 1207 C CA . SER A 1 155 ? 3.732 -3.628 0.057 1.00 93.88 155 SER A CA 1
ATOM 1208 C C . SER A 1 155 ? 4.910 -4.235 -0.704 1.00 93.88 155 SER A C 1
ATOM 1210 O O . SER A 1 155 ? 6.050 -3.791 -0.609 1.00 93.88 155 SER A O 1
ATOM 1212 N N . GLU A 1 156 ? 4.647 -5.281 -1.486 1.00 94.56 156 GLU A N 1
ATOM 1213 C CA . GLU A 1 156 ? 5.662 -5.936 -2.316 1.00 94.56 156 GLU A CA 1
ATOM 1214 C C . GLU A 1 156 ? 5.111 -6.207 -3.717 1.00 94.56 156 GLU A C 1
ATOM 1216 O O . GLU A 1 156 ? 3.927 -6.512 -3.890 1.00 94.56 156 GLU A O 1
ATOM 1221 N N . PHE A 1 157 ? 5.962 -6.103 -4.738 1.00 94.31 157 PHE A N 1
ATOM 1222 C CA . PHE A 1 157 ? 5.560 -6.278 -6.134 1.00 94.31 157 PHE A CA 1
ATOM 1223 C C . PHE A 1 157 ? 6.675 -6.867 -6.995 1.00 94.31 157 PHE A C 1
ATOM 1225 O O . PHE A 1 157 ? 7.828 -6.961 -6.580 1.00 94.31 157 PHE A O 1
ATOM 1232 N N . ASP A 1 158 ? 6.330 -7.274 -8.218 1.00 93.81 158 ASP A N 1
ATOM 1233 C CA . ASP A 1 158 ? 7.295 -7.746 -9.213 1.00 93.81 158 ASP A CA 1
ATOM 1234 C C . ASP A 1 158 ? 8.199 -6.592 -9.688 1.00 93.81 158 ASP A C 1
ATOM 1236 O O . ASP A 1 158 ? 7.934 -5.905 -10.682 1.00 93.81 158 ASP A O 1
ATOM 1240 N N . THR A 1 159 ? 9.289 -6.374 -8.952 1.00 91.12 159 THR A N 1
ATOM 1241 C CA . THR A 1 159 ? 10.294 -5.346 -9.247 1.00 91.12 159 THR A CA 1
ATOM 1242 C C . THR A 1 159 ? 11.017 -5.597 -10.564 1.00 91.12 159 THR A C 1
ATOM 1244 O O . THR A 1 159 ? 11.403 -4.642 -11.234 1.00 91.12 159 THR A O 1
ATOM 1247 N N . ALA A 1 160 ? 11.160 -6.852 -10.999 1.00 90.00 160 ALA A N 1
ATOM 1248 C CA . ALA A 1 160 ? 11.767 -7.162 -12.287 1.00 90.00 160 ALA A CA 1
ATOM 1249 C C . ALA A 1 160 ? 10.859 -6.715 -13.441 1.00 90.00 160 ALA A C 1
ATOM 1251 O O . ALA A 1 160 ? 11.337 -6.078 -14.379 1.00 90.00 160 ALA A O 1
ATOM 1252 N N . ALA A 1 161 ? 9.550 -6.984 -13.369 1.00 90.69 161 ALA A N 1
ATOM 1253 C CA . ALA A 1 161 ? 8.588 -6.449 -14.335 1.00 90.69 161 ALA A CA 1
ATOM 1254 C C . ALA A 1 161 ? 8.607 -4.914 -14.351 1.00 90.69 161 ALA A C 1
ATOM 1256 O O . ALA A 1 161 ? 8.674 -4.318 -15.427 1.00 90.69 161 ALA A O 1
ATOM 1257 N N . PHE A 1 162 ? 8.646 -4.276 -13.177 1.00 89.44 162 PHE A N 1
ATOM 1258 C CA . PHE A 1 162 ? 8.765 -2.822 -13.071 1.00 89.44 162 PHE A CA 1
ATOM 1259 C C . PHE A 1 162 ? 10.038 -2.275 -13.738 1.00 89.44 162 PHE A C 1
ATOM 1261 O O . PHE A 1 162 ? 9.955 -1.349 -14.542 1.00 89.44 162 PHE A O 1
ATOM 1268 N N . LEU A 1 163 ? 11.207 -2.867 -13.476 1.00 89.38 163 LEU A N 1
ATOM 1269 C CA . LEU A 1 163 ? 12.479 -2.445 -14.076 1.00 89.38 163 LEU A CA 1
ATOM 1270 C C . LEU A 1 163 ? 12.512 -2.632 -15.600 1.00 89.38 163 LEU A C 1
ATOM 1272 O O . LEU A 1 163 ? 13.121 -1.826 -16.306 1.00 89.38 163 LEU A O 1
ATOM 1276 N N . VAL A 1 164 ? 11.845 -3.663 -16.126 1.00 88.38 164 VAL A N 1
ATOM 1277 C CA . VAL A 1 164 ? 11.666 -3.82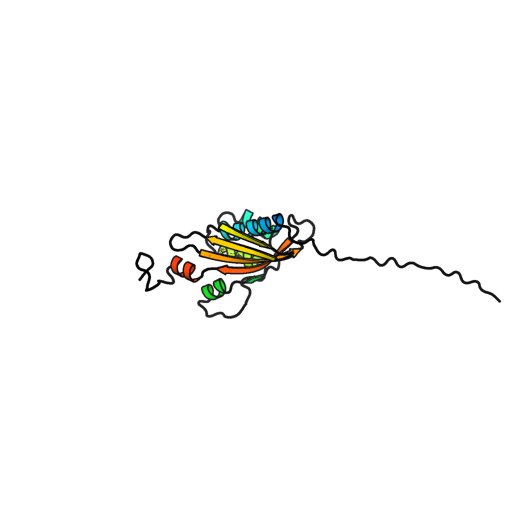8 -17.578 1.00 88.38 164 VA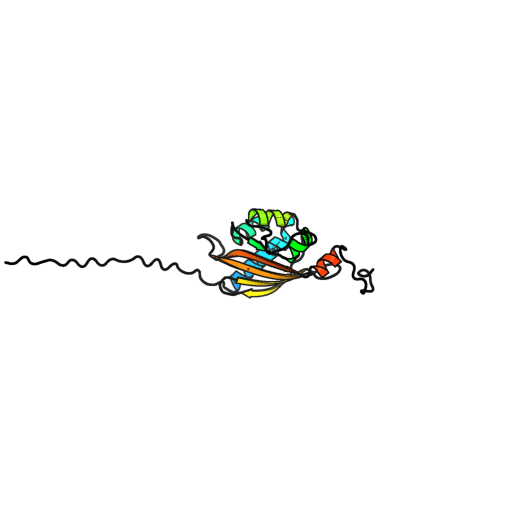L A CA 1
ATOM 1278 C C . VAL A 1 164 ? 10.772 -2.724 -18.139 1.00 88.38 164 VAL A C 1
ATOM 1280 O O . VAL A 1 164 ? 11.110 -2.122 -19.157 1.00 88.38 164 VAL A O 1
ATOM 1283 N N . ASN A 1 165 ? 9.664 -2.411 -17.464 1.00 86.38 165 ASN A N 1
ATOM 1284 C CA . ASN A 1 165 ? 8.729 -1.371 -17.899 1.00 86.38 165 ASN A CA 1
ATOM 1285 C C . ASN A 1 165 ? 9.366 0.028 -17.924 1.00 86.38 165 ASN A C 1
ATOM 1287 O O . ASN A 1 165 ? 9.054 0.820 -18.810 1.00 86.38 165 ASN A O 1
ATOM 1291 N N . THR A 1 166 ? 10.270 0.330 -16.985 1.00 85.56 166 THR A N 1
ATOM 1292 C CA . THR A 1 166 ? 11.021 1.601 -16.953 1.00 85.56 166 THR A CA 1
ATOM 1293 C C . THR A 1 166 ? 12.228 1.614 -17.893 1.00 85.56 166 THR A C 1
ATOM 1295 O O . THR A 1 166 ? 12.845 2.658 -18.095 1.00 85.56 166 THR A O 1
ATOM 1298 N N . GLY A 1 167 ? 12.581 0.466 -18.482 1.00 86.00 167 GLY A N 1
ATOM 1299 C CA . GLY A 1 167 ? 13.765 0.300 -19.322 1.00 86.00 167 GLY A CA 1
ATOM 1300 C C . GLY A 1 167 ? 15.087 0.264 -18.547 1.00 86.00 167 GLY A C 1
ATOM 1301 O O . GLY A 1 167 ? 16.144 0.192 -19.177 1.00 86.00 167 GLY A O 1
ATOM 1302 N N . ALA A 1 168 ? 15.038 0.288 -17.211 1.00 86.62 168 ALA A N 1
ATOM 1303 C CA . ALA A 1 168 ? 16.201 0.174 -16.334 1.00 86.62 168 ALA A CA 1
ATOM 1304 C C . ALA A 1 168 ? 16.839 -1.226 -16.385 1.00 86.62 168 ALA A C 1
ATOM 1306 O O . ALA A 1 168 ? 18.031 -1.375 -16.122 1.00 86.62 168 ALA A O 1
ATOM 1307 N N . PHE A 1 169 ? 16.067 -2.246 -16.768 1.00 86.56 169 PHE A N 1
ATOM 1308 C CA . PHE A 1 169 ? 16.558 -3.595 -17.030 1.00 86.56 169 PHE A CA 1
ATOM 1309 C C . PHE A 1 169 ? 16.102 -4.095 -18.404 1.00 86.56 169 PHE A C 1
ATOM 1311 O O . PHE A 1 169 ? 14.929 -3.995 -18.756 1.00 86.56 169 PHE A O 1
ATOM 1318 N N . ARG A 1 170 ? 17.029 -4.670 -19.180 1.00 85.31 170 ARG A N 1
ATOM 1319 C CA . ARG A 1 170 ? 16.748 -5.308 -20.476 1.00 85.31 170 ARG A CA 1
ATOM 1320 C C . ARG A 1 170 ? 17.173 -6.778 -20.428 1.00 85.31 170 ARG A C 1
ATOM 1322 O O . ARG A 1 170 ? 18.375 -7.047 -20.411 1.00 85.31 170 ARG A O 1
ATOM 1329 N N . PRO A 1 171 ? 16.227 -7.731 -20.384 1.00 80.69 171 PRO A N 1
ATOM 1330 C CA . PRO A 1 171 ? 16.539 -9.155 -20.404 1.00 80.69 171 PRO A CA 1
ATOM 1331 C C . PRO A 1 171 ? 17.292 -9.546 -21.683 1.00 80.69 171 PRO A C 1
ATOM 1333 O O . PRO A 1 171 ? 16.813 -9.324 -22.791 1.00 80.69 171 PRO A O 1
ATOM 1336 N N . ALA A 1 172 ? 18.461 -10.172 -21.542 1.00 79.44 172 ALA A N 1
ATOM 1337 C CA . ALA A 1 172 ? 19.306 -10.553 -22.681 1.00 79.44 172 ALA A CA 1
ATOM 1338 C C . ALA A 1 172 ? 18.777 -11.762 -23.483 1.00 79.44 172 ALA A C 1
ATOM 1340 O O . ALA A 1 172 ? 19.253 -12.036 -24.579 1.00 79.44 172 ALA A O 1
ATOM 1341 N N . ASN A 1 173 ? 17.826 -12.516 -22.930 1.00 77.75 173 ASN A N 1
ATOM 1342 C CA . ASN A 1 173 ? 17.315 -13.773 -23.487 1.00 77.75 173 ASN A CA 1
ATOM 1343 C C . ASN A 1 173 ? 15.881 -13.674 -24.036 1.00 77.75 173 ASN A C 1
ATOM 1345 O O . ASN A 1 173 ? 15.331 -14.678 -24.488 1.00 77.75 173 ASN A O 1
ATOM 1349 N N . CYS A 1 174 ? 15.266 -12.491 -24.003 1.00 66.75 174 CYS A N 1
ATOM 1350 C CA . CYS A 1 174 ? 13.971 -12.256 -24.632 1.00 66.75 174 CYS A CA 1
ATOM 1351 C C . CYS A 1 174 ? 14.192 -11.787 -26.077 1.00 66.75 174 CYS A C 1
ATOM 1353 O O . CYS A 1 174 ? 14.965 -10.869 -26.305 1.00 66.75 174 CYS A O 1
ATOM 1355 N N . THR A 1 175 ? 13.524 -12.391 -27.062 1.00 62.41 175 THR A N 1
ATOM 1356 C CA . THR A 1 175 ? 13.517 -11.894 -28.451 1.00 62.41 175 THR A CA 1
ATOM 1357 C C . THR A 1 175 ? 12.264 -11.037 -28.671 1.00 62.41 175 THR A C 1
ATOM 1359 O O . THR A 1 175 ? 11.154 -11.487 -28.399 1.00 62.41 175 THR A O 1
ATOM 1362 N N . GLY A 1 176 ? 12.423 -9.781 -29.107 1.00 61.88 176 GLY A N 1
ATOM 1363 C CA . GLY A 1 176 ? 11.320 -8.821 -29.305 1.00 61.88 176 GLY A CA 1
ATOM 1364 C C . GLY A 1 176 ? 11.655 -7.405 -28.806 1.00 61.88 176 GLY A C 1
ATOM 1365 O O . GLY A 1 176 ? 12.788 -7.176 -28.393 1.00 61.88 176 GLY A O 1
ATOM 1366 N N . PRO A 1 177 ? 10.698 -6.451 -28.776 1.00 55.31 177 PRO A N 1
ATOM 1367 C CA . PRO A 1 177 ? 10.935 -5.059 -28.341 1.00 55.31 177 PRO A CA 1
ATOM 1368 C C . PRO A 1 177 ? 11.342 -4.913 -26.859 1.00 55.31 177 PRO A C 1
ATOM 1370 O O . PRO A 1 177 ? 11.531 -3.802 -26.371 1.00 55.31 177 PRO A O 1
ATOM 1373 N N . TYR A 1 178 ? 11.454 -6.036 -26.151 1.00 54.50 178 TYR A N 1
ATOM 1374 C CA . TYR A 1 178 ? 11.767 -6.163 -24.731 1.00 54.50 178 TYR A CA 1
ATOM 1375 C C . TYR A 1 178 ? 13.101 -6.893 -24.483 1.00 54.50 178 TYR A C 1
ATOM 1377 O O . TYR A 1 178 ? 13.443 -7.149 -23.333 1.00 54.50 178 TYR A O 1
ATOM 1385 N N . GLY A 1 179 ? 13.824 -7.260 -25.547 1.00 51.78 179 GLY A N 1
ATOM 1386 C CA . GLY A 1 179 ? 15.171 -7.832 -25.514 1.00 51.78 179 GLY A CA 1
ATOM 1387 C C . GLY A 1 179 ? 16.255 -6.818 -25.866 1.00 51.78 179 GLY A C 1
ATOM 1388 O O . GLY A 1 179 ? 15.947 -5.723 -26.341 1.00 51.78 179 GLY A O 1
ATOM 1389 N N . ALA A 1 180 ? 17.517 -7.181 -25.628 1.00 50.28 180 ALA A N 1
ATOM 1390 C CA . ALA A 1 180 ? 18.668 -6.474 -26.19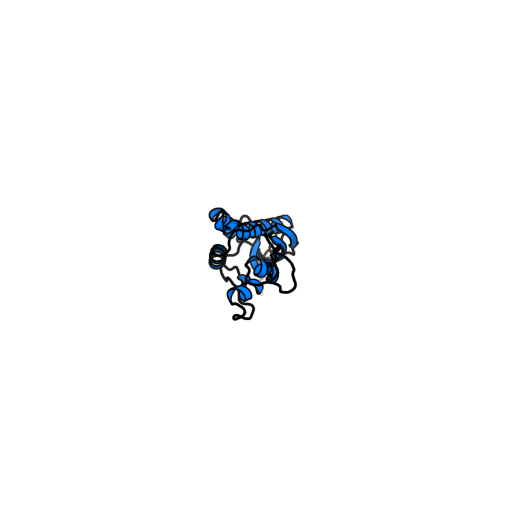8 1.00 50.28 180 ALA A CA 1
ATOM 1391 C C . ALA A 1 180 ? 18.751 -6.665 -27.722 1.00 50.28 180 ALA A C 1
ATOM 1393 O O . ALA A 1 180 ? 18.438 -7.783 -28.193 1.00 50.28 180 ALA A O 1
#

Solvent-accessible surface area (backbone atoms only — not comparable to full-atom values): 10334 Å² total; per-residue (Å²): 140,82,87,84,82,84,84,81,85,79,80,80,80,71,82,81,78,69,76,73,72,70,79,57,56,46,73,71,54,51,48,50,53,48,52,47,50,44,48,33,70,24,34,28,80,80,41,51,71,62,27,52,50,42,42,67,56,38,41,33,71,67,18,34,35,34,31,72,51,55,47,30,63,78,43,74,61,76,54,83,78,98,58,62,80,20,67,27,42,67,50,45,55,55,56,46,73,72,53,74,68,49,60,64,44,77,74,48,78,48,70,54,55,47,38,35,37,34,35,36,39,24,80,49,100,77,41,58,32,42,35,43,38,38,37,36,43,42,73,38,65,91,93,51,97,40,70,49,19,35,37,35,38,40,45,44,54,43,56,67,38,47,30,42,63,73,62,80,40,65,48,81,85,44,87,60,100,64,24,111

Sequence (180 aa):
MHFSSLITVLALALPTWAAQKAPCLTDAEAQQLTDNFAWMIASWKLNITKSEELLQQSVSPTVHDYSASVVNLESAGCRSGPQPLDSTRDEFAADQLNVPPFELNVQQVWHSCDTISFRWNAPQRVRDVTGLVVLETVPAPPGRPLRHVIQTIYSEFDTAAFLVNTGAFRPANCTGPYGA

Nearest PDB structures (foldseek):
  3fka-assembly1_D  TM=6.463E-01  e=4.536E-05  Ruegeria pomeroyi DSS-3
  6w3w-assembly1_A  TM=6.539E-01  e=1.733E-04  synthetic construct
  4q53-assembly1_A  TM=6.615E-01  e=1.145E-03  Bacteroides uniformis ATCC 8492
  6w90-assembly1_A  TM=5.497E-01  e=1.358E-04  synthetic construct
  4r80-assembly2_B  TM=6.502E-01  e=7.205E-02  synthetic construct

Radius of gyration: 24.29 Å; Cα contacts (8 Å, |Δi|>4): 293; chains: 1; bounding box: 47×30×108 Å

Mean predicted aligned error: 9.21 Å

pLDDT: mean 84.7, std 16.11, range [35.19, 98.69]

Foldseek 3Di:
DDDDDDDDDDDPPDPPPPVPAQFFDDPVLLVVLVVLVQCLLQCCVVDVPSNVVSLVQAADQQAFEWEPLVVCVVCVNVDDDTDTCDGGSVSVSVVSVVDDHFHWAWDDWDDDRFKIKTKIWTDAPQDIKIWMKMFGWDQDDPPGPHRIHTRYIYIYIDSVRVCLRVVVDADCPDPDPRHD

Organism: Aspergillus terreus (NCBI:txid33178)

InterPro domains:
  IPR058645 NTF2-like domain [PF26534] (24-168)